Protein AF-A0A5C8AGB2-F1 (afdb_monomer)

Solvent-accessible surface area (backbone atoms only — not comparable to full-atom values): 10796 Å² total; per-residue (Å²): 131,88,74,61,62,69,60,56,48,50,50,52,67,43,44,54,54,49,45,32,44,74,74,66,65,43,51,65,66,56,48,50,48,52,51,50,52,47,49,49,39,52,53,55,50,50,55,52,50,39,52,51,26,35,65,74,68,70,50,72,88,53,67,62,54,58,55,47,48,50,53,42,53,52,50,50,50,51,44,53,52,49,50,54,54,31,49,42,60,64,38,72,86,67,55,67,69,60,52,55,52,40,51,46,61,36,66,55,99,86,40,46,44,32,74,54,49,52,58,48,42,53,49,52,42,48,49,48,47,41,59,70,33,58,73,65,52,37,53,83,73,58,51,59,65,60,55,43,53,58,47,44,50,50,52,51,53,50,39,51,53,52,53,50,52,37,60,42,32,77,78,56,74,76,62,61,66,59,56,53,51,48,52,43,51,52,54,47,51,50,59,67,72,59,127

Foldseek 3Di:
DPPPVLVVLLCVVLVVLVCCVPPVVHFLVLSVVLVLLLLVLVLVLLLVLQVLLCVVVVHPDDPLSVVLNVVLVVLSVVLVVLLVLLCCLLPVPDDVVVVVVCSQQVDDPNDRCNVVSNVVSNVSSVVCSCVVCVVVVVSHPDHSCNSSVLSVVVSVLSVVLSVVSSVVSVVDRDPSVVVSVVVSVSVSVCSVPRD

Nearest PDB structures (foldseek):
  1jad-assembly1_B  TM=1.633E-01  e=2.200E+00  Meleagris gallopavo

Radius of gyration: 17.85 Å; Cα contacts (8 Å, |Δi|>4): 146; chains: 1; bounding box: 44×41×49 Å

Structure (mmCIF, N/CA/C/O backbone):
data_AF-A0A5C8AGB2-F1
#
_entry.id   AF-A0A5C8AGB2-F1
#
loop_
_atom_site.group_PDB
_atom_site.id
_atom_site.type_symbol
_atom_site.label_atom_id
_atom_site.label_alt_id
_atom_site.label_comp_id
_atom_site.label_asym_id
_atom_site.label_entity_id
_atom_site.label_seq_id
_atom_site.pdbx_PDB_ins_code
_atom_site.Cartn_x
_atom_site.Cartn_y
_atom_site.Cartn_z
_atom_site.occupancy
_atom_site.B_iso_or_equiv
_atom_site.auth_seq_id
_atom_site.auth_comp_id
_atom_site.auth_asym_id
_atom_site.auth_atom_id
_atom_site.pdbx_PDB_model_num
ATOM 1 N N . MET A 1 1 ? -15.682 -28.503 1.490 1.00 41.72 1 MET A N 1
ATOM 2 C CA . MET A 1 1 ? -14.470 -27.984 2.166 1.00 41.72 1 MET A CA 1
ATOM 3 C C . MET A 1 1 ? -14.688 -26.513 2.489 1.00 41.72 1 MET A C 1
ATOM 5 O O . MET A 1 1 ? -15.033 -25.768 1.583 1.00 41.72 1 MET A O 1
ATOM 9 N N . ARG A 1 2 ? -14.558 -26.082 3.752 1.00 49.81 2 ARG A N 1
ATOM 10 C CA . ARG A 1 2 ? -14.584 -24.645 4.080 1.00 49.81 2 ARG A CA 1
ATOM 11 C C . ARG A 1 2 ? -13.233 -24.063 3.666 1.00 49.81 2 ARG A C 1
ATOM 13 O O . ARG A 1 2 ? -12.249 -24.273 4.366 1.00 49.81 2 ARG A O 1
ATOM 20 N N . VAL A 1 3 ? -13.174 -23.421 2.501 1.00 58.12 3 VAL A N 1
ATOM 21 C CA . VAL A 1 3 ? -11.973 -22.704 2.055 1.00 58.12 3 VAL A CA 1
ATOM 22 C C . VAL A 1 3 ? -11.634 -21.672 3.127 1.00 58.12 3 VAL A C 1
ATOM 24 O O . VAL A 1 3 ? -12.485 -20.873 3.518 1.00 58.12 3 VAL A O 1
ATOM 27 N N . ASN A 1 4 ? -10.415 -21.725 3.656 1.00 69.62 4 ASN A N 1
ATOM 28 C CA . ASN A 1 4 ? -9.971 -20.746 4.635 1.00 69.62 4 ASN A CA 1
ATOM 29 C C . ASN A 1 4 ? -9.767 -19.407 3.908 1.00 69.62 4 ASN A C 1
ATOM 31 O O . ASN A 1 4 ? -8.852 -19.262 3.095 1.00 69.62 4 ASN A O 1
ATOM 35 N N . LEU A 1 5 ? -10.662 -18.454 4.195 1.00 72.88 5 LEU A N 1
ATOM 36 C CA . LEU A 1 5 ? -10.772 -17.166 3.504 1.00 72.88 5 LEU A CA 1
ATOM 37 C C . LEU A 1 5 ? -9.449 -16.388 3.457 1.00 72.88 5 LEU A C 1
ATOM 39 O O . LEU A 1 5 ? -9.220 -15.669 2.490 1.00 72.88 5 LEU A O 1
ATOM 43 N N . LYS A 1 6 ? -8.564 -16.568 4.451 1.00 70.75 6 LYS A N 1
ATOM 44 C CA . LYS A 1 6 ? -7.257 -15.896 4.503 1.00 70.75 6 LYS A CA 1
ATOM 45 C C . LYS A 1 6 ? -6.361 -16.289 3.324 1.00 70.75 6 LYS A C 1
ATOM 47 O O . LYS A 1 6 ? -5.732 -15.428 2.723 1.00 70.75 6 LYS A O 1
ATOM 52 N N . TYR A 1 7 ? -6.316 -17.575 2.973 1.00 76.38 7 TYR A N 1
ATOM 53 C CA . TYR A 1 7 ? -5.502 -18.045 1.846 1.00 76.38 7 TYR A CA 1
ATOM 54 C C . TYR A 1 7 ? -6.094 -17.623 0.506 1.00 76.38 7 TYR A C 1
ATOM 56 O O . TYR A 1 7 ? -5.351 -17.282 -0.405 1.00 76.38 7 TYR A O 1
ATOM 64 N N . PHE A 1 8 ? -7.424 -17.608 0.398 1.00 76.69 8 PHE A N 1
ATOM 65 C CA . PHE A 1 8 ? -8.104 -17.140 -0.806 1.00 76.69 8 PHE A CA 1
ATOM 66 C C . PHE A 1 8 ? -7.834 -15.651 -1.069 1.00 76.69 8 PHE A C 1
ATOM 68 O O . PHE A 1 8 ? -7.529 -15.275 -2.197 1.00 76.69 8 PHE A O 1
ATOM 75 N N . GLN A 1 9 ? -7.878 -14.817 -0.025 1.00 73.06 9 GLN A N 1
ATOM 76 C CA . GLN A 1 9 ? -7.529 -13.397 -0.123 1.00 73.06 9 GLN A CA 1
ATOM 77 C C . GLN A 1 9 ? -6.068 -13.197 -0.532 1.00 73.06 9 GLN A C 1
ATOM 79 O O . GLN A 1 9 ? -5.810 -12.491 -1.496 1.00 73.06 9 GLN A O 1
ATOM 84 N N . LEU A 1 10 ? -5.129 -13.887 0.121 1.00 77.12 10 LEU A N 1
ATOM 85 C CA . LEU A 1 10 ? -3.698 -13.770 -0.181 1.00 77.12 10 LEU A CA 1
ATOM 86 C C . LEU A 1 10 ? -3.372 -14.180 -1.625 1.00 77.12 10 LEU A C 1
ATOM 88 O O . LEU A 1 10 ? -2.567 -13.544 -2.299 1.00 77.12 10 LEU A O 1
ATOM 92 N N . LEU A 1 11 ? -4.032 -15.230 -2.114 1.00 79.12 11 LEU A N 1
ATOM 93 C CA . LEU A 1 11 ? -3.879 -15.707 -3.484 1.00 79.12 11 LEU A CA 1
ATOM 94 C C . LEU A 1 11 ? -4.472 -14.705 -4.488 1.00 79.12 11 LEU A C 1
ATOM 96 O O . LEU A 1 11 ? -3.857 -14.440 -5.516 1.00 79.12 11 LEU A O 1
ATOM 100 N N . THR A 1 12 ? -5.615 -14.094 -4.169 1.00 76.69 12 THR A N 1
ATOM 101 C CA . THR A 1 12 ? -6.249 -13.073 -5.020 1.00 76.69 12 THR A CA 1
ATOM 102 C C . THR A 1 12 ? -5.412 -11.790 -5.087 1.00 76.69 12 THR A C 1
ATOM 104 O O . THR A 1 12 ? -5.182 -11.275 -6.180 1.00 76.69 12 THR A O 1
ATOM 107 N N . ASP A 1 13 ? -4.893 -11.324 -3.946 1.00 77.62 13 ASP A N 1
ATOM 108 C CA . ASP A 1 13 ? -4.048 -10.125 -3.844 1.00 77.62 13 ASP A CA 1
ATOM 109 C C . ASP A 1 13 ? -2.723 -10.294 -4.620 1.00 77.62 13 ASP A C 1
ATOM 111 O O . ASP A 1 13 ? -2.221 -9.338 -5.208 1.00 77.62 13 ASP A O 1
ATOM 115 N N . ALA A 1 14 ? -2.170 -11.512 -4.664 1.00 84.88 14 ALA A N 1
ATOM 116 C CA . ALA A 1 14 ? -0.951 -11.831 -5.410 1.00 84.88 14 ALA A CA 1
ATOM 117 C C . ALA A 1 14 ? -1.188 -12.047 -6.915 1.00 84.88 14 ALA A C 1
ATOM 119 O O . ALA A 1 14 ? -0.323 -11.728 -7.731 1.00 84.88 14 ALA A O 1
ATOM 120 N N . ILE A 1 15 ? -2.343 -12.600 -7.299 1.00 88.44 15 ILE A N 1
ATOM 121 C CA . ILE A 1 15 ? -2.641 -12.930 -8.697 1.00 88.44 15 ILE A CA 1
ATOM 122 C C . ILE A 1 15 ? -2.816 -11.677 -9.551 1.00 88.44 15 ILE A C 1
ATOM 124 O O . ILE A 1 15 ? -2.326 -11.664 -10.676 1.00 88.44 15 ILE A O 1
ATOM 128 N N . ILE A 1 16 ? -3.483 -10.631 -9.053 1.00 87.62 16 ILE A N 1
ATOM 129 C CA . ILE A 1 16 ? -3.808 -9.455 -9.880 1.00 87.62 16 ILE A CA 1
ATOM 130 C C . ILE A 1 16 ? -2.543 -8.797 -10.471 1.00 87.62 16 ILE A C 1
ATOM 132 O O . ILE A 1 16 ? -2.494 -8.643 -11.690 1.00 87.62 16 ILE A O 1
ATOM 136 N N . PRO A 1 17 ? -1.492 -8.482 -9.690 1.00 88.69 17 PRO A N 1
ATOM 137 C CA . PRO A 1 17 ? -0.244 -7.932 -10.229 1.00 88.69 17 PRO A CA 1
ATOM 138 C C . PRO A 1 17 ? 0.474 -8.862 -11.212 1.00 88.69 17 PRO A C 1
ATOM 140 O O . PRO A 1 17 ? 1.057 -8.395 -12.188 1.00 88.69 17 PRO A O 1
ATOM 143 N N . LEU A 1 18 ? 0.426 -10.177 -10.973 1.00 91.25 18 LEU A N 1
ATOM 144 C CA . LEU A 1 18 ? 1.044 -11.164 -11.860 1.00 91.25 18 LEU A CA 1
ATOM 145 C C . LEU A 1 18 ? 0.303 -11.258 -13.198 1.00 91.25 18 LEU A C 1
ATOM 147 O O . LEU A 1 18 ? 0.945 -11.273 -14.245 1.00 91.25 18 LEU A O 1
ATOM 151 N N . LEU A 1 19 ? -1.033 -11.277 -13.181 1.00 90.19 19 LEU A N 1
ATOM 152 C CA . LEU A 1 19 ? -1.837 -11.209 -14.405 1.00 90.19 19 LEU A CA 1
ATOM 153 C C . LEU A 1 19 ? -1.630 -9.876 -15.122 1.00 90.19 19 LEU A C 1
ATOM 155 O O . LEU A 1 19 ? -1.494 -9.866 -16.341 1.00 90.19 19 LEU A O 1
ATOM 159 N N . GLY A 1 20 ? -1.515 -8.785 -14.362 1.00 88.19 20 GLY A N 1
ATOM 160 C CA . GLY A 1 20 ? -1.098 -7.482 -14.864 1.00 88.19 20 GLY A CA 1
ATOM 161 C C . GLY A 1 20 ? 0.161 -7.572 -15.705 1.00 88.19 20 GLY A C 1
ATOM 162 O O . GLY A 1 20 ? 0.148 -7.190 -16.869 1.00 88.19 20 GLY A O 1
ATOM 163 N N . TYR A 1 21 ? 1.225 -8.145 -15.151 1.00 91.50 21 TYR A N 1
ATOM 164 C CA . TYR A 1 21 ? 2.496 -8.269 -15.856 1.00 91.50 21 TYR A CA 1
ATOM 165 C C . TYR A 1 21 ? 2.434 -9.217 -17.069 1.00 91.50 21 TYR A C 1
ATOM 167 O O . TYR A 1 21 ? 2.890 -8.864 -18.155 1.00 91.50 21 TYR A O 1
ATOM 175 N N . PHE A 1 22 ? 1.884 -10.426 -16.901 1.00 91.25 22 PHE A N 1
ATOM 176 C CA . PHE A 1 22 ? 1.971 -11.482 -17.919 1.00 91.25 22 PHE A CA 1
ATOM 177 C C . PHE A 1 22 ? 0.885 -11.429 -18.999 1.00 91.25 22 PHE A C 1
ATOM 179 O O . PHE A 1 22 ? 1.168 -11.796 -20.136 1.00 91.25 22 PHE A O 1
ATOM 186 N N . LEU A 1 23 ? -0.344 -11.031 -18.656 1.00 88.00 23 LEU A N 1
ATOM 187 C CA . LEU A 1 23 ? -1.480 -11.023 -19.587 1.00 88.00 23 LEU A CA 1
ATOM 188 C C . LEU A 1 23 ? -1.805 -9.623 -20.100 1.00 88.00 23 LEU A C 1
ATOM 190 O O . LEU A 1 23 ? -2.090 -9.469 -21.281 1.00 88.00 23 LEU A O 1
ATOM 194 N N . TRP A 1 24 ? -1.762 -8.622 -19.219 1.00 86.62 24 TRP A N 1
ATOM 195 C CA . TRP A 1 24 ? -2.145 -7.240 -19.541 1.00 86.62 24 TRP A CA 1
ATOM 196 C C . TRP A 1 24 ? -0.941 -6.335 -19.818 1.00 86.62 24 TRP A C 1
ATOM 198 O O . TRP A 1 24 ? -1.092 -5.126 -19.948 1.00 86.62 24 TRP A O 1
ATOM 208 N N . HIS A 1 25 ? 0.266 -6.910 -19.887 1.00 87.38 25 HIS A N 1
ATOM 209 C CA . HIS A 1 25 ? 1.518 -6.213 -20.198 1.00 87.38 25 HIS A CA 1
ATOM 210 C C . HIS A 1 25 ? 1.738 -4.925 -19.390 1.00 87.38 25 HIS A C 1
ATOM 212 O O . HIS A 1 25 ? 2.267 -3.931 -19.894 1.00 87.38 25 HIS A O 1
ATOM 218 N N . TRP A 1 26 ? 1.333 -4.940 -18.120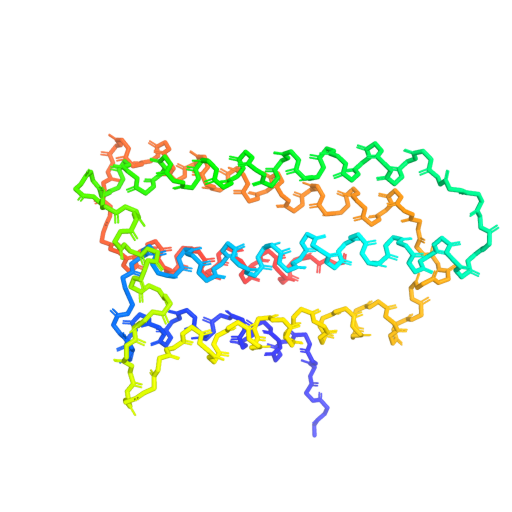 1.00 89.81 26 TRP A N 1
ATOM 219 C CA . TRP A 1 26 ? 1.589 -3.846 -17.199 1.00 89.81 26 TRP A CA 1
ATOM 220 C C . TRP A 1 26 ? 3.090 -3.672 -17.015 1.00 89.81 26 TRP A C 1
ATOM 222 O O . TRP A 1 26 ? 3.802 -4.618 -16.671 1.00 89.81 26 TRP A O 1
ATOM 232 N N . ASN A 1 27 ? 3.555 -2.438 -17.181 1.00 90.31 27 ASN A N 1
ATOM 233 C CA . ASN A 1 27 ? 4.906 -2.080 -16.786 1.00 90.31 27 ASN A CA 1
ATOM 234 C C . ASN A 1 27 ? 5.036 -2.071 -15.252 1.00 90.31 27 ASN A C 1
ATOM 236 O O . ASN A 1 27 ? 4.046 -2.031 -14.507 1.00 90.31 27 ASN A O 1
ATOM 240 N N . LEU A 1 28 ? 6.277 -2.075 -14.768 1.00 92.25 28 LEU A N 1
ATOM 241 C CA . LEU A 1 28 ? 6.564 -2.048 -13.334 1.00 92.25 28 LEU A CA 1
ATOM 242 C C . LEU A 1 28 ? 5.869 -0.889 -12.593 1.00 92.25 28 LEU A C 1
ATOM 244 O O . LEU A 1 28 ? 5.356 -1.085 -11.490 1.00 92.25 28 LEU A O 1
ATOM 248 N N . TYR A 1 29 ? 5.827 0.311 -13.179 1.00 93.06 29 TYR A N 1
ATOM 249 C CA . TYR A 1 29 ? 5.225 1.472 -12.522 1.00 93.06 29 TYR A CA 1
ATOM 250 C C . TYR A 1 29 ? 3.714 1.315 -12.334 1.00 93.06 29 TYR A C 1
ATOM 252 O O . TYR A 1 29 ? 3.188 1.663 -11.282 1.00 93.06 29 TYR A O 1
ATOM 260 N N . PHE A 1 30 ? 3.023 0.728 -13.308 1.00 91.31 30 PHE A N 1
ATOM 261 C CA . PHE A 1 30 ? 1.594 0.440 -13.257 1.00 91.31 30 PHE A CA 1
ATOM 262 C C . PHE A 1 30 ? 1.248 -0.509 -12.103 1.00 91.31 30 PHE A C 1
ATOM 264 O O . PHE A 1 30 ? 0.306 -0.272 -11.345 1.00 91.31 30 PHE A O 1
ATOM 271 N N . ILE A 1 31 ? 2.062 -1.553 -11.914 1.00 91.94 31 ILE A N 1
ATOM 272 C CA . ILE A 1 31 ? 1.938 -2.491 -10.789 1.00 91.94 31 ILE A CA 1
ATOM 273 C C . ILE A 1 31 ? 2.171 -1.769 -9.459 1.00 91.94 31 ILE A C 1
ATOM 275 O O . ILE A 1 31 ? 1.423 -1.952 -8.499 1.00 91.94 31 ILE A O 1
ATOM 279 N N . VAL A 1 32 ? 3.192 -0.917 -9.399 1.00 93.69 32 VAL A N 1
ATOM 280 C CA . VAL A 1 32 ? 3.490 -0.114 -8.211 1.00 93.69 32 VAL A CA 1
ATOM 281 C C . VAL A 1 32 ? 2.349 0.860 -7.893 1.00 93.69 32 VAL A C 1
ATOM 283 O O . VAL A 1 32 ? 1.976 0.987 -6.728 1.00 93.69 32 VAL A O 1
ATOM 286 N N . LEU A 1 33 ? 1.738 1.495 -8.898 1.00 92.44 33 LEU A N 1
ATOM 287 C CA . LEU A 1 33 ? 0.551 2.339 -8.730 1.00 92.44 33 LEU A CA 1
ATOM 288 C C . LEU A 1 33 ? -0.636 1.548 -8.177 1.00 92.44 33 LEU A C 1
ATOM 290 O O . LEU A 1 33 ? -1.289 2.015 -7.245 1.00 92.44 33 LEU A O 1
ATOM 294 N N . PHE A 1 34 ? -0.886 0.341 -8.691 1.00 92.00 34 PHE A N 1
ATOM 295 C CA . PHE A 1 34 ? -1.916 -0.546 -8.150 1.00 92.00 34 PHE A CA 1
ATOM 296 C C . PHE A 1 34 ? -1.697 -0.811 -6.651 1.00 92.00 34 PHE A C 1
ATOM 298 O O . PHE A 1 34 ? -2.614 -0.628 -5.849 1.00 92.00 34 PHE A O 1
ATOM 305 N N . TYR A 1 35 ? -0.468 -1.148 -6.246 1.00 92.00 35 TYR A N 1
ATOM 306 C CA . TYR A 1 35 ? -0.132 -1.340 -4.833 1.00 92.00 35 TYR A CA 1
ATOM 307 C C . TYR A 1 35 ? -0.223 -0.051 -4.004 1.00 92.00 35 TYR A C 1
ATOM 309 O O . TYR A 1 35 ? -0.629 -0.109 -2.845 1.00 92.00 35 TYR A O 1
ATOM 317 N N . LEU A 1 36 ? 0.115 1.114 -4.567 1.00 93.44 36 LEU A N 1
ATOM 318 C CA . LEU A 1 36 ? -0.057 2.404 -3.890 1.00 93.44 36 LEU A CA 1
ATOM 319 C C . LEU A 1 36 ? -1.535 2.726 -3.644 1.00 93.44 36 LEU A C 1
ATOM 321 O O . LEU A 1 36 ? -1.875 3.228 -2.574 1.00 93.44 36 LEU A O 1
ATOM 325 N N . LEU A 1 37 ? -2.417 2.412 -4.594 1.00 92.75 37 LEU A N 1
ATOM 326 C CA . LEU A 1 37 ? -3.862 2.568 -4.428 1.00 92.75 37 LEU A CA 1
ATOM 327 C C . LEU A 1 37 ? -4.422 1.581 -3.397 1.00 92.75 37 LEU A C 1
ATOM 329 O O . LEU A 1 37 ? -5.249 1.970 -2.572 1.00 92.75 37 LEU A O 1
ATOM 333 N N . ASP A 1 38 ? -3.943 0.334 -3.386 1.00 90.94 38 ASP A N 1
ATOM 334 C CA . ASP A 1 38 ? -4.318 -0.636 -2.350 1.00 90.94 38 ASP A CA 1
ATOM 335 C C . ASP A 1 38 ? -3.854 -0.186 -0.956 1.00 90.94 38 ASP A C 1
ATOM 337 O O . ASP A 1 38 ? -4.598 -0.255 0.027 1.00 90.94 38 ASP A O 1
ATOM 341 N N . TYR A 1 39 ? -2.647 0.373 -0.875 1.00 92.31 39 TYR A N 1
ATOM 342 C CA . TYR A 1 39 ? -2.107 0.959 0.345 1.00 92.31 39 TYR A CA 1
ATOM 343 C C . TYR A 1 39 ? -2.912 2.195 0.787 1.00 92.31 39 TYR A C 1
ATOM 345 O O . TYR A 1 39 ? -3.244 2.320 1.967 1.00 92.31 39 TYR A O 1
ATOM 353 N N . LEU A 1 40 ? -3.324 3.063 -0.141 1.00 94.69 40 LEU A N 1
ATOM 354 C CA . LEU A 1 40 ? -4.218 4.184 0.157 1.00 94.69 40 LEU A CA 1
ATOM 355 C C . LEU A 1 40 ? -5.563 3.696 0.707 1.00 94.69 40 LEU A C 1
ATOM 357 O O . LEU A 1 40 ? -6.055 4.231 1.700 1.00 94.69 40 LEU A O 1
ATOM 361 N N . ALA A 1 41 ? -6.150 2.658 0.106 1.00 93.00 41 ALA A N 1
ATOM 362 C CA . ALA A 1 41 ? -7.373 2.059 0.626 1.00 93.00 41 ALA A CA 1
ATOM 363 C C . ALA A 1 41 ? -7.154 1.554 2.060 1.00 93.00 41 ALA A C 1
ATOM 365 O O . ALA A 1 41 ? -7.968 1.822 2.945 1.00 93.00 41 ALA A O 1
ATOM 366 N N . TYR A 1 42 ? -6.031 0.884 2.321 1.00 90.75 42 TYR A N 1
ATOM 367 C CA . TYR A 1 42 ? -5.679 0.405 3.653 1.00 90.75 42 TYR A CA 1
ATOM 368 C C . TYR A 1 42 ? -5.505 1.549 4.677 1.00 90.75 42 TYR A C 1
ATOM 370 O O . TYR A 1 42 ? -5.999 1.432 5.801 1.00 90.75 42 TYR A O 1
ATOM 378 N N . GLU A 1 43 ? -4.904 2.680 4.290 1.00 94.25 43 GLU A N 1
ATOM 379 C CA . GLU A 1 43 ? -4.846 3.912 5.098 1.00 94.25 43 GLU A CA 1
ATOM 380 C C . GLU A 1 43 ? -6.256 4.421 5.432 1.00 94.25 43 GLU A C 1
ATOM 382 O O . GLU A 1 43 ? -6.611 4.563 6.605 1.00 94.25 43 GLU A O 1
ATOM 387 N N . VAL A 1 44 ? -7.101 4.625 4.417 1.00 94.81 44 VAL A N 1
ATOM 388 C CA . VAL A 1 44 ? -8.477 5.121 4.586 1.00 94.81 44 VAL A CA 1
ATOM 389 C C . VAL A 1 44 ? -9.284 4.203 5.507 1.00 94.81 44 VAL A C 1
ATOM 391 O O . VAL A 1 44 ? -9.939 4.668 6.446 1.00 94.81 44 VAL A O 1
ATOM 394 N N . PHE A 1 45 ? -9.210 2.886 5.303 1.00 93.75 45 PHE A N 1
ATOM 395 C CA . PHE A 1 45 ? -9.934 1.931 6.137 1.00 93.75 45 PHE A CA 1
ATOM 396 C C . PHE A 1 45 ? -9.417 1.883 7.579 1.00 93.75 45 PHE A C 1
ATOM 398 O O . PHE A 1 45 ? -10.214 1.605 8.476 1.00 93.75 45 PHE A O 1
ATOM 405 N N . SER A 1 46 ? -8.149 2.201 7.852 1.00 91.31 46 SER A N 1
ATOM 406 C CA . SER A 1 46 ? -7.642 2.351 9.225 1.00 91.31 46 SER A CA 1
ATOM 407 C C . SER A 1 46 ? -8.303 3.527 9.956 1.00 91.31 46 SER A C 1
ATOM 409 O O . SER A 1 46 ? -8.725 3.372 11.109 1.00 91.31 46 SER A O 1
ATOM 411 N N . HIS A 1 47 ? -8.522 4.656 9.273 1.00 93.00 47 HIS A N 1
ATOM 412 C CA . HIS A 1 47 ? -9.287 5.786 9.821 1.00 93.00 47 HIS A CA 1
ATOM 413 C C . HIS A 1 47 ? -10.762 5.435 10.039 1.00 93.00 47 HIS A C 1
ATOM 415 O O . HIS A 1 47 ? -11.317 5.728 11.101 1.00 93.00 47 HIS A O 1
ATOM 421 N N . ILE A 1 48 ? -11.385 4.722 9.092 1.00 92.69 48 ILE A N 1
ATOM 422 C CA . ILE A 1 48 ? -12.772 4.241 9.227 1.00 92.69 48 ILE A CA 1
ATOM 423 C C . ILE A 1 48 ? -12.908 3.270 10.414 1.00 92.69 48 ILE A C 1
ATOM 425 O O . ILE A 1 48 ? -13.852 3.390 11.201 1.00 92.69 48 ILE A O 1
ATOM 429 N N . LYS A 1 49 ? -11.967 2.327 10.586 1.00 91.19 49 LYS A N 1
ATOM 430 C CA . LYS A 1 49 ? -11.925 1.399 11.734 1.00 91.19 49 LYS A CA 1
ATOM 431 C C . LYS A 1 49 ? -11.883 2.173 13.047 1.00 91.19 49 LYS A C 1
ATOM 433 O O . LYS A 1 49 ? -12.704 1.915 13.927 1.00 91.19 49 LYS A O 1
ATOM 438 N N . ALA A 1 50 ? -10.979 3.143 13.165 1.00 90.06 50 ALA A N 1
ATOM 439 C CA . ALA A 1 50 ? -10.833 3.934 14.380 1.00 90.06 50 ALA A CA 1
ATOM 440 C C . ALA A 1 50 ? -12.094 4.753 14.708 1.00 90.06 50 ALA A C 1
ATOM 442 O O . ALA A 1 50 ? -12.558 4.714 15.850 1.00 90.06 50 ALA A O 1
ATOM 443 N N . ASN A 1 51 ? -12.708 5.399 13.710 1.00 89.50 51 ASN A N 1
ATOM 444 C CA . ASN A 1 51 ? -13.969 6.122 13.894 1.00 89.50 51 ASN A CA 1
ATOM 445 C C . ASN A 1 51 ? -15.106 5.181 14.345 1.00 89.50 51 ASN A C 1
ATOM 447 O O . ASN A 1 51 ? -15.891 5.497 15.244 1.00 89.50 51 ASN A O 1
ATOM 451 N N . LYS A 1 52 ? -15.173 3.965 13.783 1.00 90.06 52 LYS A N 1
ATOM 452 C CA . LYS A 1 52 ? -16.179 2.969 14.177 1.00 90.06 52 LYS A CA 1
ATOM 453 C C . LYS A 1 52 ? -15.997 2.480 15.619 1.00 90.06 52 LYS A C 1
ATOM 455 O O . LYS A 1 52 ? -16.992 2.336 16.328 1.00 90.06 52 LYS A O 1
ATOM 460 N N . VAL A 1 53 ? -14.759 2.253 16.070 1.00 88.50 53 VAL A N 1
ATOM 461 C CA . VAL A 1 53 ? -14.470 1.923 17.482 1.00 88.50 53 VAL A CA 1
ATOM 462 C C . VAL A 1 53 ? -14.934 3.054 18.396 1.00 88.50 53 VAL A C 1
ATOM 464 O O . VAL A 1 53 ? -15.623 2.811 19.386 1.00 88.50 53 VAL A O 1
ATOM 467 N N . GLN A 1 54 ? -14.593 4.296 18.054 1.00 86.00 54 GLN A N 1
ATOM 468 C CA . GLN A 1 54 ? -14.888 5.449 18.897 1.00 86.00 54 GLN A CA 1
ATOM 469 C C . GLN A 1 54 ? -16.398 5.683 19.062 1.00 86.00 54 GLN A C 1
ATOM 471 O O . GLN A 1 54 ? -16.883 5.829 20.184 1.00 86.00 54 GLN A O 1
ATOM 476 N N . THR A 1 55 ? -17.140 5.647 17.952 1.00 85.25 55 THR A N 1
ATOM 477 C CA . THR A 1 55 ? -18.605 5.802 17.941 1.00 85.25 55 THR A CA 1
ATOM 478 C C . THR A 1 55 ? -19.316 4.674 18.688 1.00 85.25 55 THR A C 1
ATOM 480 O O . THR A 1 55 ? -20.263 4.930 19.427 1.00 85.25 55 THR A O 1
ATOM 483 N N . THR A 1 56 ? -18.841 3.431 18.558 1.00 85.12 56 THR A N 1
ATOM 484 C CA . THR A 1 56 ? -19.457 2.267 19.221 1.00 85.12 56 THR A CA 1
ATOM 485 C C . THR A 1 56 ? -19.213 2.267 20.731 1.00 85.12 56 THR A C 1
ATOM 487 O O . THR A 1 56 ? -20.111 1.929 21.497 1.00 85.12 56 THR A O 1
ATOM 490 N N . LEU A 1 57 ? -18.022 2.674 21.177 1.00 81.06 57 LEU A N 1
ATOM 491 C CA . LEU A 1 57 ? -17.665 2.710 22.599 1.00 81.06 57 LEU A CA 1
ATOM 492 C C . LEU A 1 57 ? -18.084 4.011 23.306 1.00 81.06 57 LEU A C 1
ATOM 494 O O . LEU A 1 57 ? -17.784 4.159 24.489 1.00 81.06 57 LEU A O 1
ATOM 498 N N . LYS A 1 58 ? -18.736 4.954 22.599 1.00 74.56 58 LYS A N 1
ATOM 499 C CA . LYS A 1 58 ? -19.110 6.298 23.090 1.00 74.56 58 LYS A CA 1
ATOM 500 C C . LYS A 1 58 ? -17.973 7.015 23.836 1.00 74.56 58 LYS A C 1
ATOM 502 O O . LYS A 1 58 ? -18.211 7.755 24.786 1.00 74.56 58 LYS A O 1
ATOM 507 N N . ARG A 1 59 ? -16.724 6.771 23.432 1.00 67.00 59 ARG A N 1
ATOM 508 C CA . ARG A 1 59 ? -15.565 7.450 24.019 1.00 67.00 59 ARG A CA 1
ATOM 509 C C . ARG A 1 59 ? -15.449 8.840 23.401 1.00 67.00 59 ARG A C 1
ATOM 511 O O . ARG A 1 59 ? -15.663 8.991 22.196 1.00 67.00 59 ARG A O 1
ATOM 518 N N . GLU A 1 60 ? -15.089 9.831 24.215 1.00 60.38 60 GLU A N 1
ATOM 519 C CA . GLU A 1 60 ? -14.699 11.153 23.718 1.00 60.38 60 GLU A CA 1
ATOM 520 C C . GLU A 1 60 ? -13.648 11.027 22.611 1.00 60.38 60 GLU A C 1
ATOM 522 O O . GLU A 1 60 ? -12.883 10.054 22.557 1.00 60.38 60 GLU A O 1
ATOM 527 N N . GLN A 1 61 ? -13.644 12.006 21.704 1.00 64.56 61 GLN A N 1
ATOM 528 C CA . GLN A 1 61 ? -12.750 12.040 20.554 1.00 64.56 61 GLN A CA 1
ATOM 529 C C . GLN A 1 61 ? -11.306 11.928 21.006 1.00 64.56 61 GLN A C 1
ATOM 531 O O . GLN A 1 61 ? -10.725 12.833 21.598 1.00 64.56 61 GLN A O 1
ATOM 536 N N . SER A 1 62 ? -10.748 10.737 20.785 1.00 69.81 62 SER A N 1
ATOM 537 C CA . SER A 1 62 ? -9.457 10.402 21.345 1.00 69.81 62 SER A CA 1
ATOM 538 C C . SER A 1 62 ? -8.401 11.200 20.602 1.00 69.81 62 SER A C 1
ATOM 540 O O . SER A 1 62 ? -8.181 10.988 19.410 1.00 69.81 62 SER A O 1
ATOM 542 N N . ILE A 1 63 ? -7.679 12.051 21.329 1.00 81.31 63 ILE A N 1
ATOM 543 C CA . ILE A 1 63 ? -6.464 12.724 20.846 1.00 81.31 63 ILE A CA 1
ATOM 544 C C . ILE A 1 63 ? -5.489 11.709 20.210 1.00 81.31 63 ILE A C 1
ATOM 546 O O . ILE A 1 63 ? -4.726 12.057 19.309 1.00 81.31 63 ILE A O 1
ATOM 550 N N . ALA A 1 64 ? -5.535 10.436 20.626 1.00 83.06 64 ALA A N 1
ATOM 551 C CA . ALA A 1 64 ? -4.733 9.367 20.041 1.00 83.06 64 ALA A CA 1
ATOM 552 C C . ALA A 1 64 ? -5.074 9.074 18.569 1.00 83.06 64 ALA A C 1
ATOM 554 O O . ALA A 1 64 ? -4.151 8.788 17.812 1.00 83.06 64 ALA A O 1
ATOM 555 N N . TRP A 1 65 ? -6.345 9.165 18.148 1.00 87.06 65 TRP A N 1
ATOM 556 C CA . TRP A 1 65 ? -6.721 9.003 16.735 1.00 87.06 65 TRP A CA 1
ATOM 557 C C . TRP A 1 65 ? -6.062 10.081 15.880 1.00 87.06 65 TRP A C 1
ATOM 559 O O . TRP A 1 65 ? -5.422 9.757 14.887 1.00 87.06 65 TRP A O 1
ATOM 569 N N . LEU A 1 66 ? -6.148 11.342 16.310 1.00 87.81 66 LEU A N 1
ATOM 570 C CA . LEU A 1 66 ? -5.567 12.460 15.573 1.00 87.81 66 LEU A CA 1
ATOM 571 C C . LEU A 1 66 ? -4.039 12.338 15.501 1.00 87.81 66 LEU A C 1
ATOM 573 O O . LEU A 1 66 ? -3.467 12.395 14.418 1.00 87.81 66 LEU A O 1
ATOM 577 N N . LYS A 1 67 ? -3.370 12.112 16.640 1.00 91.12 67 LYS A N 1
ATOM 578 C CA . LYS A 1 67 ? -1.902 12.012 16.691 1.00 91.12 67 LYS A CA 1
ATOM 579 C C . LYS A 1 67 ? -1.373 10.845 15.858 1.00 91.12 67 LYS A C 1
ATOM 581 O O . LYS A 1 67 ? -0.507 11.044 15.013 1.00 91.12 67 LYS A O 1
ATOM 586 N N . LEU A 1 68 ? -1.885 9.634 16.086 1.00 93.00 68 LEU A N 1
ATOM 587 C CA . LEU A 1 68 ? -1.403 8.442 15.382 1.00 93.00 68 LEU A CA 1
ATOM 588 C C . LEU A 1 68 ? -1.858 8.418 13.922 1.00 93.00 68 LEU A C 1
ATOM 590 O O . LEU A 1 68 ? -1.110 7.963 13.064 1.00 93.00 68 LEU A O 1
ATOM 594 N N . GLY A 1 69 ? -3.045 8.950 13.635 1.00 92.50 69 GLY A N 1
ATOM 595 C CA . GLY A 1 69 ? -3.557 9.107 12.282 1.00 92.50 69 GLY A CA 1
ATOM 596 C C . GLY A 1 69 ? -2.725 10.073 11.444 1.00 92.50 69 GLY A C 1
ATOM 597 O O . GLY A 1 69 ? -2.416 9.757 10.301 1.00 92.50 69 GLY A O 1
ATOM 598 N N . ILE A 1 70 ? -2.293 11.204 12.011 1.00 94.31 70 ILE A N 1
ATOM 599 C CA . ILE A 1 70 ? -1.378 12.132 11.328 1.00 94.31 70 ILE A CA 1
ATOM 600 C C . ILE A 1 70 ? -0.023 11.466 11.079 1.00 94.31 70 ILE A C 1
ATOM 602 O O . ILE A 1 70 ? 0.494 11.551 9.970 1.00 94.31 70 ILE A O 1
ATOM 606 N N . VAL A 1 71 ? 0.540 10.770 12.074 1.00 95.56 71 VAL A N 1
ATOM 607 C CA . VAL A 1 71 ? 1.809 10.036 11.903 1.00 95.56 71 VAL A CA 1
ATOM 608 C C . VAL A 1 71 ? 1.694 8.999 10.782 1.00 95.56 71 VAL A C 1
ATOM 610 O O . VAL A 1 71 ? 2.567 8.931 9.922 1.00 95.56 71 VAL A O 1
ATOM 613 N N . SER A 1 72 ? 0.598 8.241 10.762 1.00 95.31 72 SER A N 1
ATOM 614 C CA . SER A 1 72 ? 0.279 7.256 9.726 1.00 95.31 72 SER A CA 1
ATOM 615 C C . SER A 1 72 ? 0.182 7.880 8.330 1.00 95.31 72 SER A C 1
ATOM 617 O O . SER A 1 72 ? 0.821 7.417 7.384 1.00 95.31 72 SER A O 1
ATOM 619 N N . ALA A 1 73 ? -0.553 8.987 8.205 1.00 95.62 73 ALA A N 1
ATOM 620 C CA . ALA A 1 73 ? -0.716 9.696 6.942 1.00 95.62 73 ALA A CA 1
ATOM 621 C C . ALA A 1 73 ? 0.609 10.294 6.438 1.00 95.62 73 ALA A C 1
ATOM 623 O O . ALA A 1 73 ? 0.929 10.185 5.255 1.00 95.62 73 ALA A O 1
ATOM 624 N N . LEU A 1 74 ? 1.416 10.879 7.329 1.00 97.00 74 LEU A N 1
ATOM 625 C CA . LEU A 1 74 ? 2.747 11.382 6.982 1.00 97.00 74 LEU A CA 1
ATOM 626 C C . LEU A 1 74 ? 3.660 10.252 6.509 1.00 97.00 74 LEU A C 1
ATOM 628 O O . LEU A 1 74 ? 4.347 10.399 5.501 1.00 97.00 74 LEU A O 1
ATOM 632 N N . LEU A 1 75 ? 3.641 9.107 7.193 1.00 96.44 75 LEU A N 1
ATOM 633 C CA . LEU A 1 75 ? 4.444 7.955 6.806 1.00 96.44 75 LEU A CA 1
ATOM 634 C C . LEU A 1 75 ? 3.986 7.368 5.462 1.00 96.44 75 LEU A C 1
ATOM 636 O O . LEU A 1 75 ? 4.828 6.970 4.656 1.00 96.44 75 LEU A O 1
ATOM 640 N N . PHE A 1 76 ? 2.683 7.365 5.174 1.00 96.81 76 PHE A N 1
ATOM 641 C CA . PHE A 1 76 ? 2.154 7.021 3.852 1.00 96.81 76 PHE A CA 1
ATOM 642 C C . PHE A 1 76 ? 2.687 7.965 2.763 1.00 96.81 76 PHE A C 1
ATOM 644 O O . PHE A 1 76 ? 3.180 7.494 1.738 1.00 96.81 76 PHE A O 1
ATOM 651 N N . ILE A 1 77 ? 2.661 9.282 2.996 1.00 97.50 77 ILE A N 1
ATOM 652 C CA . ILE A 1 77 ? 3.192 10.280 2.051 1.00 97.50 77 ILE A CA 1
ATOM 653 C C . ILE A 1 77 ? 4.691 10.062 1.820 1.00 97.50 77 ILE A C 1
ATOM 655 O O . ILE A 1 77 ? 5.136 10.042 0.674 1.00 97.50 77 ILE A O 1
ATOM 659 N N . VAL A 1 78 ? 5.466 9.836 2.884 1.00 97.62 78 VAL A N 1
ATOM 660 C CA . VAL A 1 78 ? 6.904 9.535 2.786 1.00 97.62 78 VAL A CA 1
ATOM 661 C C . VAL A 1 78 ? 7.146 8.278 1.950 1.00 97.62 78 VAL A C 1
ATOM 663 O O . VAL A 1 78 ? 8.008 8.290 1.075 1.00 97.62 78 VAL A O 1
ATOM 666 N N . ASN A 1 79 ? 6.364 7.216 2.163 1.00 96.88 79 ASN A N 1
ATOM 667 C CA . ASN A 1 79 ? 6.435 6.011 1.336 1.00 96.88 79 ASN A CA 1
ATOM 668 C C . ASN A 1 79 ? 6.106 6.309 -0.133 1.00 96.88 79 ASN A C 1
ATOM 670 O O . ASN A 1 79 ? 6.835 5.859 -1.011 1.00 96.88 79 ASN A O 1
ATOM 674 N N . CYS A 1 80 ? 5.063 7.097 -0.413 1.00 96.62 80 CYS A N 1
ATOM 675 C CA . CYS A 1 80 ? 4.714 7.489 -1.781 1.00 96.62 80 CYS A CA 1
ATOM 676 C C . CYS A 1 80 ? 5.868 8.229 -2.461 1.00 96.62 80 CYS A C 1
ATOM 678 O O . CYS A 1 80 ? 6.252 7.871 -3.570 1.00 96.62 80 CYS A O 1
ATOM 680 N N . VAL A 1 81 ? 6.457 9.221 -1.787 1.00 97.12 81 VAL A N 1
ATOM 681 C CA . VAL A 1 81 ? 7.611 9.970 -2.305 1.00 97.12 81 VAL A CA 1
ATOM 682 C C . VAL A 1 81 ? 8.790 9.035 -2.559 1.00 97.12 81 VAL A C 1
ATOM 684 O O . VAL A 1 81 ? 9.382 9.074 -3.635 1.00 97.12 81 VAL A O 1
ATOM 687 N N . LEU A 1 82 ? 9.106 8.156 -1.608 1.00 97.38 82 LEU A N 1
ATOM 688 C CA . LEU A 1 82 ? 10.214 7.217 -1.743 1.00 97.38 82 LEU A CA 1
ATOM 689 C C . LEU A 1 82 ? 10.003 6.240 -2.906 1.00 97.38 82 LEU A C 1
ATOM 691 O O . LEU A 1 82 ? 10.953 5.936 -3.624 1.00 97.38 82 LEU A O 1
ATOM 695 N N . VAL A 1 83 ? 8.770 5.794 -3.146 1.00 96.50 83 VAL A N 1
ATOM 696 C CA . VAL A 1 83 ? 8.428 4.987 -4.322 1.00 96.50 83 VAL A CA 1
ATOM 697 C C . VAL A 1 83 ? 8.701 5.758 -5.614 1.00 96.50 83 VAL A C 1
ATOM 699 O O . VAL A 1 83 ? 9.346 5.210 -6.503 1.00 96.50 83 VAL A O 1
ATOM 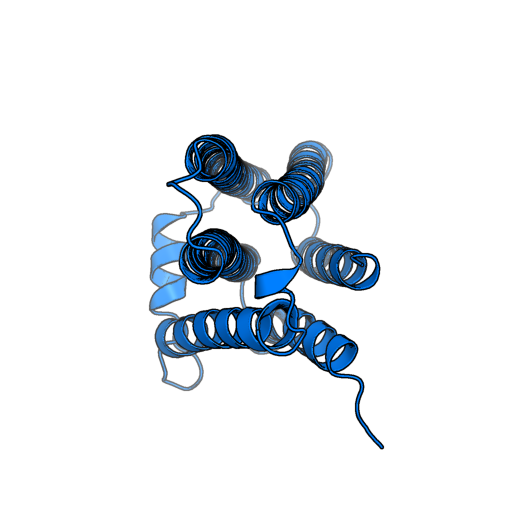702 N N . GLN A 1 84 ? 8.293 7.029 -5.717 1.00 95.38 84 GLN A N 1
ATOM 703 C CA . GLN A 1 84 ? 8.587 7.839 -6.910 1.00 95.38 84 GLN A CA 1
ATOM 704 C C . GLN A 1 84 ? 10.102 7.998 -7.126 1.00 95.38 84 GLN A C 1
ATOM 706 O O . GLN A 1 84 ? 10.585 7.842 -8.247 1.00 95.38 84 GLN A O 1
ATOM 711 N N . LEU A 1 85 ? 10.871 8.234 -6.056 1.00 96.12 85 LEU A N 1
ATOM 712 C CA . LEU A 1 85 ? 12.337 8.303 -6.127 1.00 96.12 85 LEU A CA 1
ATOM 713 C C . LEU A 1 85 ? 12.951 6.966 -6.566 1.00 96.12 85 LEU A C 1
ATOM 715 O O . LEU A 1 85 ? 13.838 6.945 -7.416 1.00 96.12 85 LEU A O 1
ATOM 719 N N . THR A 1 86 ? 12.436 5.852 -6.042 1.00 96.12 86 THR A N 1
ATOM 720 C CA . THR A 1 86 ? 12.865 4.494 -6.411 1.00 96.12 86 THR A CA 1
ATOM 721 C C . THR A 1 86 ? 12.616 4.212 -7.880 1.00 96.12 86 THR A C 1
ATOM 723 O O . THR A 1 86 ? 13.509 3.756 -8.588 1.00 96.12 86 THR A O 1
ATOM 726 N N . MET A 1 87 ? 11.432 4.559 -8.373 1.00 95.56 87 MET A N 1
ATOM 727 C CA . MET A 1 87 ? 11.085 4.376 -9.776 1.00 95.56 87 MET A CA 1
ATOM 728 C C . MET A 1 87 ? 11.929 5.256 -10.696 1.00 95.56 87 MET A C 1
ATOM 730 O O . MET A 1 87 ? 12.329 4.794 -11.759 1.00 95.56 87 MET A O 1
ATOM 734 N N . LYS A 1 88 ? 12.274 6.479 -10.275 1.00 95.00 88 LYS A N 1
ATOM 735 C CA . LYS A 1 88 ? 13.195 7.338 -11.031 1.00 95.00 88 LYS A CA 1
ATOM 736 C C . LYS A 1 88 ? 14.622 6.786 -11.062 1.00 95.00 88 LYS A C 1
ATOM 738 O O . LYS A 1 88 ? 15.312 6.986 -12.054 1.00 95.00 88 LYS A O 1
ATOM 743 N N . ALA A 1 89 ? 15.064 6.105 -10.005 1.00 94.38 89 ALA A N 1
ATOM 744 C CA . ALA A 1 89 ? 16.381 5.473 -9.967 1.00 94.38 89 ALA A CA 1
ATOM 745 C C . ALA A 1 89 ? 16.449 4.214 -10.849 1.00 94.38 89 ALA A C 1
ATOM 747 O O . ALA A 1 89 ? 17.428 4.026 -11.564 1.00 94.38 89 ALA A O 1
ATOM 748 N N . ILE A 1 90 ? 15.395 3.389 -10.851 1.00 94.00 90 ILE A N 1
ATOM 749 C CA . ILE A 1 90 ? 15.310 2.174 -11.682 1.00 94.00 90 ILE A CA 1
ATOM 750 C C . ILE A 1 90 ? 15.086 2.526 -13.161 1.00 94.00 90 ILE A C 1
ATOM 752 O O . ILE A 1 90 ? 15.725 1.950 -14.038 1.00 94.00 90 ILE A O 1
ATOM 756 N N . VAL A 1 91 ? 14.192 3.479 -13.448 1.00 93.38 91 VAL A N 1
ATOM 757 C CA . VAL A 1 91 ? 13.834 3.918 -14.807 1.00 93.38 91 VAL A CA 1
ATOM 758 C C . VAL A 1 91 ? 14.012 5.440 -14.920 1.00 93.38 91 VAL A C 1
ATOM 760 O O . VAL A 1 91 ? 13.051 6.200 -14.774 1.00 93.38 91 VAL A O 1
ATOM 763 N N . PRO A 1 92 ? 15.228 5.939 -15.214 1.00 89.19 92 PRO A N 1
ATOM 764 C CA . PRO A 1 92 ? 15.508 7.380 -15.260 1.00 89.19 92 PRO A CA 1
ATOM 765 C C . PRO A 1 92 ? 14.674 8.159 -16.281 1.00 89.19 92 PRO A C 1
ATOM 767 O O . PRO A 1 92 ? 14.388 9.342 -16.086 1.00 89.19 92 PRO A O 1
ATOM 770 N N . THR A 1 93 ? 14.238 7.503 -17.354 1.00 90.88 93 THR A N 1
ATOM 771 C CA . THR A 1 93 ? 13.436 8.093 -18.435 1.00 90.88 93 THR A CA 1
ATOM 772 C C . THR A 1 93 ? 11.939 8.159 -18.130 1.00 90.88 93 THR A C 1
ATOM 774 O O . THR A 1 93 ? 11.180 8.611 -18.982 1.00 90.88 93 THR A O 1
ATOM 777 N N . ILE A 1 94 ? 11.497 7.721 -16.944 1.00 90.62 94 ILE A N 1
ATOM 778 C CA . ILE A 1 94 ? 10.073 7.682 -16.605 1.00 90.62 94 ILE A CA 1
ATOM 779 C C . ILE A 1 94 ? 9.444 9.083 -16.591 1.00 90.62 94 ILE A C 1
ATOM 781 O O . ILE A 1 94 ? 9.986 10.025 -15.992 1.00 90.62 94 ILE A O 1
ATOM 785 N N . ASP A 1 95 ? 8.280 9.183 -17.234 1.00 91.56 95 ASP A N 1
ATOM 786 C CA . ASP A 1 95 ? 7.368 10.323 -17.178 1.00 91.56 95 ASP A CA 1
ATOM 787 C C . ASP A 1 95 ? 6.140 9.936 -16.351 1.00 91.56 95 ASP A C 1
ATOM 789 O O . ASP A 1 95 ? 5.197 9.309 -16.835 1.00 91.56 95 ASP A O 1
ATOM 793 N N . PHE A 1 96 ? 6.157 10.313 -15.075 1.00 90.56 96 PHE A N 1
ATOM 794 C CA . PHE A 1 96 ? 5.115 9.943 -14.122 1.00 9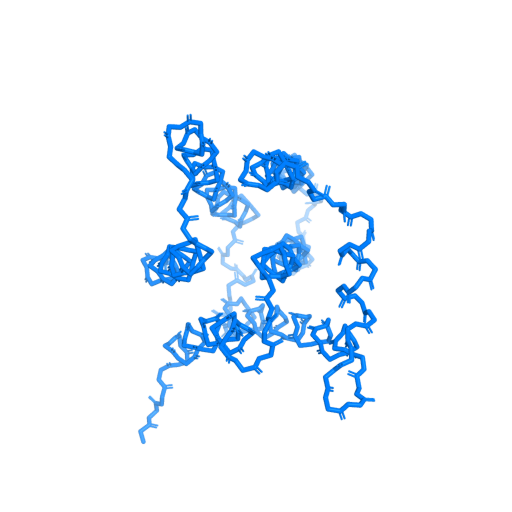0.56 96 PHE A CA 1
ATOM 795 C C . PHE A 1 96 ? 3.728 10.456 -14.504 1.00 90.56 96 PHE A C 1
ATOM 797 O O . PHE A 1 96 ? 2.737 9.775 -14.259 1.00 90.56 96 PHE A O 1
ATOM 804 N N . THR A 1 97 ? 3.640 11.641 -15.111 1.00 88.62 97 THR A N 1
ATOM 805 C CA . THR A 1 97 ? 2.349 12.228 -15.492 1.00 88.62 97 THR A CA 1
ATOM 806 C C . THR A 1 97 ? 1.719 11.414 -16.609 1.00 88.62 97 THR A C 1
ATOM 808 O O . THR A 1 97 ? 0.530 11.089 -16.559 1.00 88.62 97 THR A O 1
ATOM 811 N N . LYS A 1 98 ? 2.535 11.040 -17.601 1.00 89.19 98 LYS A N 1
ATOM 812 C CA . LYS A 1 98 ? 2.096 10.181 -18.695 1.00 89.19 98 LYS A CA 1
ATOM 813 C C . LYS A 1 98 ? 1.681 8.806 -18.184 1.00 89.19 98 LYS A C 1
ATOM 815 O O . LYS A 1 98 ? 0.625 8.327 -18.576 1.00 89.19 98 LYS A O 1
ATOM 820 N N . GLU A 1 99 ? 2.463 8.208 -17.293 1.00 88.50 99 GLU A N 1
ATOM 821 C CA . GLU A 1 99 ? 2.163 6.890 -16.732 1.00 88.50 99 GLU A CA 1
ATOM 822 C C . GLU A 1 99 ? 0.913 6.884 -15.837 1.00 88.50 99 GLU A C 1
ATOM 824 O O . GLU A 1 99 ? 0.111 5.960 -15.909 1.00 88.50 99 GLU A O 1
ATOM 829 N N . LEU A 1 100 ? 0.679 7.930 -15.038 1.00 87.94 100 LEU A N 1
ATOM 830 C CA . LEU A 1 100 ? -0.556 8.084 -14.257 1.00 87.94 100 LEU A CA 1
ATOM 831 C C . LEU A 1 100 ? -1.786 8.241 -15.157 1.00 87.94 100 LEU A C 1
ATOM 833 O O . LEU A 1 100 ? -2.829 7.638 -14.906 1.00 87.94 100 LEU A O 1
ATOM 837 N N . SER A 1 101 ? -1.667 9.039 -16.220 1.00 87.19 101 SER A N 1
ATOM 838 C CA . SER A 1 101 ? -2.733 9.180 -17.213 1.00 87.19 101 SER A CA 1
ATOM 839 C C . SER A 1 101 ? -2.973 7.866 -17.957 1.00 87.19 101 SER A C 1
ATOM 841 O O . SER A 1 101 ? -4.121 7.470 -18.168 1.00 87.19 101 SER A O 1
ATOM 843 N N . ALA A 1 102 ? -1.900 7.150 -18.300 1.00 86.00 102 ALA A N 1
ATOM 844 C CA . ALA A 1 102 ? -1.983 5.822 -18.881 1.00 86.00 102 ALA A CA 1
ATOM 845 C C . ALA A 1 102 ? -2.663 4.853 -17.913 1.00 86.00 102 ALA A C 1
ATOM 847 O O . ALA A 1 102 ? -3.540 4.129 -18.347 1.00 86.00 102 ALA A O 1
ATOM 848 N N . PHE A 1 103 ? -2.373 4.897 -16.610 1.00 86.25 103 PHE A N 1
ATOM 849 C CA . PHE A 1 103 ? -3.046 4.062 -15.611 1.00 86.25 103 PHE A CA 1
ATOM 850 C C . PHE A 1 103 ? -4.565 4.183 -15.640 1.00 86.25 103 PHE A C 1
ATOM 852 O O . PHE A 1 103 ? -5.281 3.184 -15.578 1.00 86.25 103 PHE A O 1
ATOM 859 N N . TRP A 1 104 ? -5.061 5.408 -15.783 1.00 83.56 104 TRP A N 1
ATOM 860 C CA . TRP A 1 104 ? -6.494 5.640 -15.867 1.00 83.56 104 TRP A CA 1
ATOM 861 C C . TRP A 1 104 ? -7.086 5.168 -17.198 1.00 83.56 104 TRP A C 1
ATOM 863 O O . TRP A 1 104 ? -8.091 4.459 -17.222 1.00 83.56 104 TRP A O 1
ATOM 873 N N . ASN A 1 105 ? -6.438 5.553 -18.297 1.00 85.25 105 ASN A N 1
ATOM 874 C CA . ASN A 1 105 ? -6.974 5.428 -19.649 1.00 85.25 105 ASN A CA 1
ATOM 875 C C . ASN A 1 105 ? -6.489 4.169 -20.386 1.00 85.25 105 ASN A C 1
ATOM 877 O O . ASN A 1 105 ? -6.755 4.027 -21.581 1.00 85.25 105 ASN A O 1
ATOM 881 N N . TYR A 1 106 ? -5.739 3.281 -19.726 1.00 81.38 106 TYR A N 1
ATOM 882 C CA . TYR A 1 106 ? -5.205 2.071 -20.344 1.00 81.38 106 TYR A CA 1
ATOM 883 C C . TYR A 1 106 ? -6.368 1.218 -20.823 1.00 81.38 106 TYR A C 1
ATOM 885 O O . TYR A 1 106 ? -7.197 0.786 -20.023 1.00 81.38 106 TYR A O 1
ATOM 893 N N . LYS A 1 107 ? -6.454 1.011 -22.136 1.00 77.25 107 LYS A N 1
ATOM 894 C CA . LYS A 1 107 ? -7.510 0.207 -22.739 1.00 77.25 107 LYS A CA 1
ATOM 895 C C . LYS A 1 107 ? -7.003 -1.201 -22.928 1.00 77.25 107 LYS A C 1
ATOM 897 O O . LYS A 1 107 ? -6.171 -1.439 -23.798 1.00 77.25 107 LYS A O 1
ATOM 902 N N . ASP A 1 108 ? -7.583 -2.111 -22.164 1.00 67.75 108 ASP A N 1
ATOM 903 C CA . ASP A 1 108 ? -7.469 -3.536 -22.423 1.00 67.75 108 ASP A CA 1
ATOM 904 C C . ASP A 1 108 ? -8.862 -4.099 -22.702 1.00 67.75 108 ASP A C 1
ATOM 906 O O . ASP A 1 108 ? -9.853 -3.684 -22.098 1.00 67.75 108 ASP A O 1
ATOM 910 N N . MET A 1 109 ? -8.966 -4.984 -23.692 1.00 68.62 109 MET A N 1
ATOM 911 C CA . MET A 1 109 ? -10.242 -5.550 -24.157 1.00 68.62 109 MET A CA 1
ATOM 912 C C . MET A 1 109 ? -11.317 -4.496 -24.526 1.00 68.62 109 MET A C 1
ATOM 914 O O . ME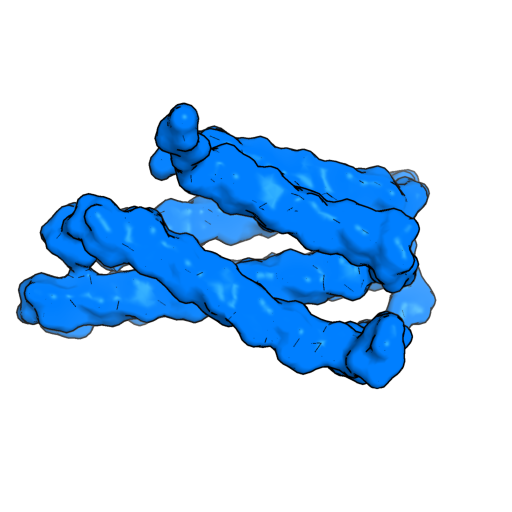T A 1 109 ? -12.514 -4.779 -24.494 1.00 68.62 109 MET A O 1
ATOM 918 N N . GLY A 1 110 ? -10.905 -3.272 -24.885 1.00 71.62 110 GLY A N 1
ATOM 919 C CA . GLY A 1 110 ? -11.798 -2.165 -25.255 1.00 71.62 110 GLY A CA 1
ATOM 920 C C . GLY A 1 110 ? -12.376 -1.358 -24.083 1.00 71.62 110 GLY A C 1
ATOM 921 O O . GLY A 1 110 ? -13.129 -0.416 -24.327 1.00 71.62 110 GLY A O 1
ATOM 922 N N . ILE A 1 111 ? -12.011 -1.678 -22.835 1.00 73.56 111 ILE A N 1
ATOM 923 C CA . ILE A 1 111 ? -12.460 -0.975 -21.625 1.00 73.56 111 ILE A CA 1
ATOM 924 C C . ILE A 1 111 ? -11.260 -0.311 -20.945 1.00 73.56 111 ILE A C 1
ATOM 926 O O . ILE A 1 111 ? -10.180 -0.888 -20.851 1.00 73.56 111 ILE A O 1
ATOM 930 N N . GLU A 1 112 ? -11.453 0.915 -20.461 1.00 84.12 112 GLU A N 1
ATOM 931 C CA . GLU A 1 112 ? -10.446 1.626 -19.671 1.00 84.12 112 GLU A CA 1
ATOM 932 C C . GLU A 1 112 ? -10.308 0.980 -18.287 1.00 84.12 112 GLU A C 1
ATOM 934 O O . GLU A 1 112 ? -11.248 0.927 -17.488 1.00 84.12 112 GLU A O 1
ATOM 939 N N . GLN A 1 113 ? -9.118 0.455 -18.018 1.00 79.75 113 GLN A N 1
ATOM 940 C CA . GLN A 1 113 ? -8.851 -0.438 -16.902 1.00 79.75 113 GLN A CA 1
ATOM 941 C C . GLN A 1 113 ? -8.996 0.258 -15.544 1.00 79.75 113 GLN A C 1
ATOM 943 O O . GLN A 1 113 ? -9.423 -0.375 -14.573 1.00 79.75 113 GLN A O 1
ATOM 948 N N . GLY A 1 114 ? -8.737 1.569 -15.476 1.00 82.38 114 GLY A N 1
ATOM 949 C CA . GLY A 1 114 ? -8.920 2.372 -14.265 1.00 82.38 114 GLY A CA 1
ATOM 950 C C . GLY A 1 114 ? -10.342 2.291 -13.697 1.00 82.38 114 GLY A C 1
ATOM 951 O O . GLY A 1 114 ? -10.510 2.172 -12.479 1.00 82.38 114 GLY A O 1
ATOM 952 N N . TYR A 1 115 ? -11.367 2.240 -14.559 1.00 84.38 115 TYR A N 1
ATOM 953 C CA . TYR A 1 115 ? -12.766 2.108 -14.129 1.00 84.38 115 TYR A CA 1
ATOM 954 C C . TYR A 1 115 ? -13.085 0.763 -13.488 1.00 84.38 115 TYR A C 1
ATOM 956 O O . TYR A 1 115 ? -14.033 0.682 -12.713 1.00 84.38 115 TYR A O 1
ATOM 964 N N . PHE A 1 116 ? -12.324 -0.286 -13.792 1.00 84.25 116 PHE A N 1
ATOM 965 C CA . PHE A 1 116 ? -12.508 -1.596 -13.175 1.00 84.25 116 PHE A CA 1
ATOM 966 C C . PHE A 1 116 ? -11.645 -1.754 -11.920 1.00 84.25 116 PHE A C 1
ATOM 968 O O . PHE A 1 116 ? -12.124 -2.214 -10.881 1.00 84.25 116 PHE A O 1
ATOM 975 N N . LEU A 1 117 ? -10.381 -1.328 -11.992 1.00 84.56 117 LEU A N 1
ATOM 976 C CA . LEU A 1 117 ? -9.418 -1.493 -10.906 1.00 84.56 117 LEU A CA 1
ATOM 977 C C . LEU A 1 117 ? -9.806 -0.704 -9.659 1.00 84.56 117 LEU A C 1
ATOM 979 O O . LEU A 1 117 ? -9.715 -1.239 -8.559 1.00 84.56 117 LEU A O 1
ATOM 983 N N . LEU A 1 118 ? -10.266 0.541 -9.795 1.00 86.25 118 LEU A N 1
ATOM 984 C CA . LEU A 1 118 ? -10.593 1.358 -8.625 1.00 86.25 118 LEU A CA 1
ATOM 985 C C . LEU A 1 118 ? -11.768 0.814 -7.805 1.00 86.25 118 LEU A C 1
ATOM 987 O O . LEU A 1 118 ? -11.607 0.655 -6.590 1.00 86.25 118 LEU A O 1
ATOM 991 N N . PRO A 1 119 ? -12.923 0.474 -8.409 1.00 88.19 119 PRO A N 1
ATOM 992 C CA . PRO A 1 119 ? -13.989 -0.209 -7.688 1.00 88.19 119 PRO A CA 1
ATOM 993 C C . PRO A 1 119 ? -13.527 -1.529 -7.084 1.00 88.19 119 PRO A C 1
ATOM 995 O O . PRO A 1 119 ? -13.914 -1.833 -5.958 1.00 88.19 119 PRO A O 1
ATOM 998 N N . LEU A 1 120 ? -12.677 -2.288 -7.784 1.00 87.81 120 LEU A N 1
ATOM 999 C CA . LEU A 1 120 ? -12.148 -3.549 -7.275 1.00 87.81 120 LEU A CA 1
ATOM 1000 C C . LEU A 1 120 ? -11.285 -3.341 -6.023 1.00 87.81 120 LEU A C 1
ATOM 1002 O O . LEU A 1 120 ? -11.493 -4.036 -5.032 1.00 87.81 120 LEU A O 1
ATOM 1006 N N . ILE A 1 121 ? -10.380 -2.360 -6.028 1.00 89.38 121 ILE A N 1
ATOM 1007 C CA . ILE A 1 121 ? -9.532 -2.013 -4.876 1.00 89.38 121 ILE A CA 1
ATOM 1008 C C . ILE A 1 121 ? -10.394 -1.531 -3.705 1.00 89.38 121 ILE A C 1
ATOM 1010 O O . ILE A 1 121 ? -10.237 -1.997 -2.574 1.00 89.38 121 ILE A O 1
ATOM 1014 N N . ALA A 1 122 ? -11.356 -0.640 -3.963 1.00 89.19 122 ALA A N 1
ATOM 1015 C CA . ALA A 1 122 ? -12.274 -0.156 -2.936 1.00 89.19 122 ALA A CA 1
ATOM 1016 C C . ALA A 1 122 ? -13.110 -1.303 -2.341 1.00 89.19 122 ALA A C 1
ATOM 1018 O O . ALA A 1 122 ? -13.264 -1.403 -1.120 1.00 89.19 122 ALA A O 1
ATOM 1019 N N . PHE A 1 123 ? -13.606 -2.202 -3.192 1.00 89.94 123 PHE A N 1
ATOM 1020 C CA . PHE A 1 123 ? -14.362 -3.380 -2.789 1.00 89.94 123 PHE A CA 1
ATOM 1021 C C . PHE A 1 123 ? -13.505 -4.368 -1.994 1.00 89.94 123 PHE A C 1
ATOM 1023 O O . PHE A 1 123 ? -13.944 -4.828 -0.942 1.00 89.94 123 PHE A O 1
ATOM 1030 N N . ALA A 1 124 ? -12.276 -4.652 -2.428 1.00 87.38 124 ALA A N 1
ATOM 1031 C CA . ALA A 1 124 ? -11.332 -5.509 -1.714 1.00 87.38 124 ALA A CA 1
ATOM 1032 C C . ALA A 1 124 ? -10.961 -4.919 -0.342 1.00 87.38 124 ALA A C 1
ATOM 1034 O O . ALA A 1 124 ? -10.961 -5.621 0.673 1.00 87.38 124 ALA A O 1
ATOM 1035 N N . GLY A 1 125 ? -10.723 -3.605 -0.273 1.00 87.81 125 GLY A N 1
ATOM 1036 C CA . GLY A 1 125 ? -10.544 -2.875 0.982 1.00 87.81 125 GLY A CA 1
ATOM 1037 C C . GLY A 1 125 ? -11.759 -2.996 1.908 1.00 87.81 125 GLY A C 1
ATOM 1038 O O . GLY A 1 125 ? -11.611 -3.341 3.084 1.00 87.81 125 GLY A O 1
ATOM 1039 N N . TYR A 1 126 ? -12.969 -2.814 1.373 1.00 90.44 126 TYR A N 1
ATOM 1040 C CA . TYR A 1 126 ? -14.210 -2.970 2.132 1.00 90.44 126 TYR A CA 1
ATOM 1041 C C . TYR A 1 126 ? -14.425 -4.411 2.611 1.00 90.44 126 TYR A C 1
ATOM 1043 O O . TYR A 1 126 ? -14.816 -4.632 3.759 1.00 90.44 126 TYR A O 1
ATOM 1051 N N . GLN A 1 127 ? -14.139 -5.407 1.770 1.00 87.31 127 GLN A N 1
ATOM 1052 C CA . GLN A 1 127 ? -14.214 -6.814 2.151 1.00 87.31 127 GLN A CA 1
ATOM 1053 C C . GLN A 1 127 ? -13.243 -7.135 3.286 1.00 87.31 127 GLN A C 1
ATOM 1055 O O . GLN A 1 127 ? -13.664 -7.740 4.272 1.00 87.31 127 GLN A O 1
ATOM 1060 N N . ARG A 1 128 ? -11.980 -6.692 3.203 1.00 86.31 128 ARG A N 1
ATOM 1061 C CA . ARG A 1 128 ? -10.999 -6.851 4.293 1.00 86.31 128 ARG A CA 1
ATOM 1062 C C . ARG A 1 128 ? -11.485 -6.168 5.570 1.00 86.31 128 ARG A C 1
ATOM 1064 O O . ARG A 1 128 ? -11.490 -6.787 6.630 1.00 86.31 128 ARG A O 1
ATOM 1071 N N . TYR A 1 129 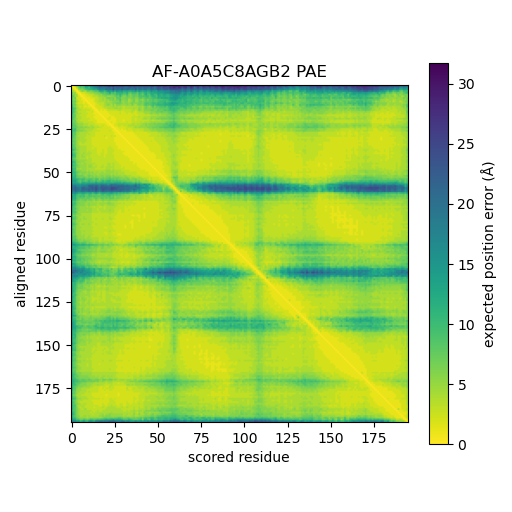? -12.005 -4.944 5.477 1.00 89.19 129 TYR A N 1
ATOM 1072 C CA . TYR A 1 129 ? -12.626 -4.253 6.610 1.00 89.19 129 TYR A CA 1
ATOM 1073 C C . TYR A 1 129 ? -13.768 -5.063 7.245 1.00 89.19 129 TYR A C 1
ATOM 1075 O O . TYR A 1 129 ? -13.791 -5.273 8.460 1.00 89.19 129 TYR A O 1
ATOM 1083 N N . LYS A 1 130 ? -14.707 -5.564 6.441 1.00 87.31 130 LYS A N 1
ATOM 1084 C CA . LYS A 1 130 ? -15.842 -6.344 6.940 1.00 87.31 130 LYS A CA 1
ATOM 1085 C C . LYS A 1 130 ? -15.386 -7.656 7.580 1.00 87.31 130 LYS A C 1
ATOM 1087 O O . LYS A 1 130 ? -15.803 -7.960 8.696 1.00 87.31 130 LYS A O 1
ATOM 1092 N N . MET A 1 131 ? -14.529 -8.406 6.893 1.00 83.69 131 MET A N 1
ATOM 1093 C CA . MET A 1 131 ? -14.087 -9.736 7.307 1.00 83.69 131 MET A CA 1
ATOM 1094 C C . MET A 1 131 ? -13.185 -9.700 8.536 1.00 83.69 131 MET A C 1
ATOM 1096 O O . MET A 1 131 ? -13.404 -10.467 9.467 1.00 83.69 131 MET A O 1
ATOM 1100 N N . GLU A 1 132 ? -12.190 -8.815 8.558 1.00 83.25 132 GLU A N 1
ATOM 1101 C CA . GLU A 1 132 ? -11.187 -8.794 9.623 1.00 83.25 132 GLU A CA 1
ATOM 1102 C C . GLU A 1 132 ? -11.654 -8.044 10.863 1.00 83.25 132 GLU A C 1
ATOM 1104 O O . GLU A 1 132 ? -11.180 -8.344 11.956 1.00 83.25 132 GLU A O 1
ATOM 1109 N N . PHE A 1 133 ? -12.543 -7.056 10.717 1.00 86.44 133 PHE A N 1
ATOM 1110 C CA . PHE A 1 133 ? -12.869 -6.127 11.800 1.00 86.44 133 PHE A CA 1
ATOM 1111 C C . PHE A 1 133 ? -14.336 -6.175 12.242 1.00 86.44 133 PHE A C 1
ATOM 1113 O O . PHE A 1 133 ? -14.597 -6.249 13.444 1.00 86.44 133 PHE A O 1
ATOM 1120 N N . LEU A 1 134 ? -15.300 -6.159 11.313 1.00 86.38 134 LEU A N 1
ATOM 1121 C CA . LEU A 1 134 ? -16.721 -6.192 11.687 1.00 86.38 134 LEU A CA 1
ATOM 1122 C C . LEU A 1 134 ? -17.178 -7.594 12.104 1.00 86.38 134 LEU A C 1
ATOM 1124 O O . LEU A 1 134 ? -17.744 -7.762 13.181 1.00 86.38 134 LEU A O 1
ATOM 1128 N N . MET A 1 135 ? -16.921 -8.605 11.271 1.00 83.31 135 MET A N 1
ATOM 1129 C CA . MET A 1 135 ? -17.413 -9.974 11.485 1.00 83.31 135 MET A CA 1
ATOM 1130 C C . MET A 1 135 ? -16.704 -10.702 12.633 1.00 83.31 135 MET A C 1
ATOM 1132 O O . MET A 1 135 ? -17.269 -11.612 13.229 1.00 83.31 135 MET A O 1
ATOM 1136 N N . THR A 1 136 ? -15.494 -10.275 12.983 1.00 80.94 136 THR A N 1
ATOM 1137 C CA . THR A 1 136 ? -14.721 -10.783 14.129 1.00 80.94 136 THR A CA 1
ATOM 1138 C C . THR A 1 136 ? -15.113 -10.126 15.455 1.00 80.94 136 THR A C 1
ATOM 1140 O O . THR A 1 136 ? -14.601 -10.506 16.510 1.00 80.94 136 THR A O 1
ATOM 1143 N N . GLY A 1 137 ? -15.994 -9.117 15.427 1.00 81.88 137 GLY A N 1
ATOM 1144 C CA . GLY A 1 137 ? -16.396 -8.360 16.613 1.00 81.88 137 GLY A CA 1
ATOM 1145 C C . GLY A 1 137 ? -15.273 -7.512 17.220 1.00 81.88 137 GLY A C 1
ATOM 1146 O O . GLY A 1 137 ? -15.389 -7.075 18.367 1.00 81.88 137 GLY A O 1
ATOM 1147 N N . LEU A 1 138 ? -14.182 -7.256 16.482 1.00 84.31 138 LEU A N 1
ATOM 1148 C CA . LEU A 1 138 ? -13.043 -6.484 16.991 1.00 84.31 138 LEU A CA 1
ATOM 1149 C C . LEU A 1 138 ? -13.409 -5.044 17.347 1.00 84.31 138 LEU A C 1
ATOM 1151 O O . LEU A 1 138 ? -12.751 -4.471 18.210 1.00 84.31 138 LEU A O 1
ATOM 1155 N N . VAL A 1 139 ? -14.482 -4.495 16.765 1.00 85.31 139 VAL A N 1
ATOM 1156 C CA . VAL A 1 139 ? -15.032 -3.163 17.086 1.00 85.31 139 VAL A CA 1
ATOM 1157 C C . VAL A 1 139 ? -15.142 -2.923 18.598 1.00 85.31 139 VAL A C 1
ATOM 1159 O O . VAL A 1 139 ? -14.906 -1.811 19.060 1.00 85.31 139 VAL A O 1
ATOM 1162 N N . GLN A 1 140 ? -15.490 -3.959 19.366 1.00 83.25 140 GLN A N 1
ATOM 1163 C CA . GLN A 1 140 ? -15.720 -3.861 20.811 1.00 83.25 140 GLN A CA 1
ATOM 1164 C C . GLN A 1 140 ? -14.457 -4.106 21.651 1.00 83.25 140 GLN A C 1
ATOM 1166 O O . GLN A 1 140 ? -14.441 -3.788 22.836 1.00 83.25 140 GLN A O 1
ATOM 1171 N N . LYS A 1 141 ? -13.414 -4.706 2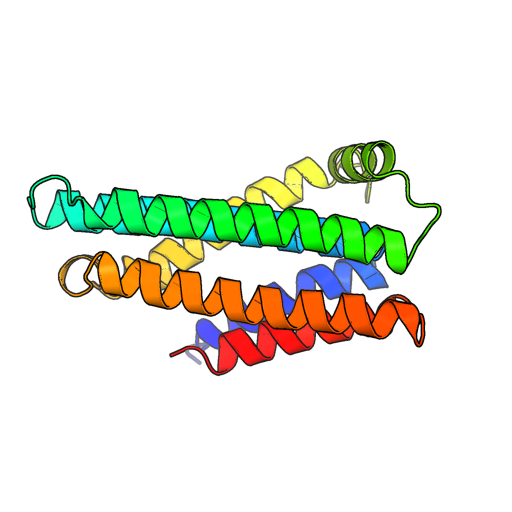1.062 1.00 85.81 141 LYS A N 1
ATOM 1172 C CA . LYS A 1 141 ? -12.253 -5.244 21.791 1.00 85.81 141 LYS A CA 1
ATOM 1173 C C . LYS A 1 141 ? -10.961 -4.478 21.527 1.00 85.81 141 LYS A C 1
ATOM 1175 O O . LYS A 1 141 ? -10.108 -4.417 22.406 1.00 85.81 141 LYS A O 1
ATOM 1180 N N . ILE A 1 142 ? -10.791 -3.935 20.322 1.00 87.69 142 ILE A N 1
ATOM 1181 C CA . ILE A 1 142 ? -9.539 -3.302 19.905 1.00 87.69 142 ILE A CA 1
ATOM 1182 C C . ILE A 1 142 ? -9.511 -1.822 20.288 1.00 87.69 142 ILE A C 1
ATOM 1184 O O . ILE A 1 142 ? -10.512 -1.113 20.182 1.00 87.69 142 ILE A O 1
ATOM 1188 N N . SER A 1 143 ? -8.348 -1.332 20.710 1.00 87.62 143 SER A N 1
ATOM 1189 C CA . SER A 1 143 ? -8.145 0.097 20.947 1.00 87.62 143 SER A CA 1
ATOM 1190 C C . SER A 1 143 ? -7.679 0.825 19.682 1.00 87.62 143 SER A C 1
ATOM 1192 O O . SER A 1 143 ? -7.057 0.241 18.794 1.00 87.62 143 SER A O 1
ATOM 1194 N N . ILE A 1 144 ? -7.922 2.139 19.622 1.00 88.81 144 ILE A N 1
ATOM 1195 C CA . ILE A 1 144 ? -7.403 3.010 18.551 1.00 88.81 144 ILE A CA 1
ATOM 1196 C C . ILE A 1 144 ? -5.875 2.897 18.461 1.00 88.81 144 ILE A C 1
ATOM 1198 O O . ILE A 1 144 ? -5.328 2.794 17.367 1.00 88.81 144 ILE A O 1
ATOM 1202 N N . HIS A 1 145 ? -5.195 2.842 19.610 1.00 89.38 145 HIS A N 1
ATOM 1203 C CA . HIS A 1 145 ? -3.748 2.659 19.657 1.00 89.38 145 HIS A CA 1
ATOM 1204 C C . HIS A 1 145 ? -3.328 1.346 18.985 1.00 89.38 145 HIS A C 1
ATOM 1206 O O . HIS A 1 145 ? -2.466 1.356 18.121 1.00 89.38 145 HIS A O 1
ATOM 1212 N N . GLN A 1 146 ? -3.982 0.223 1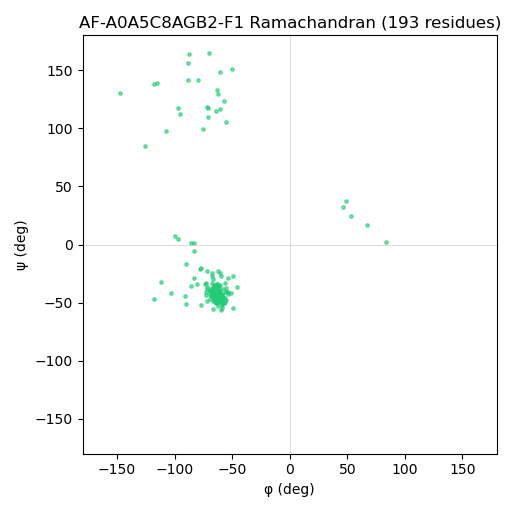9.293 1.00 89.75 146 GLN A N 1
ATOM 1213 C CA . GLN A 1 146 ? -3.668 -1.062 18.657 1.00 89.75 146 GLN A CA 1
ATOM 1214 C C . GLN A 1 146 ? -3.901 -1.057 17.139 1.00 89.75 146 GLN A C 1
ATOM 1216 O O . GLN A 1 146 ? -3.115 -1.668 16.415 1.00 89.75 146 GLN A O 1
ATOM 1221 N N . ILE A 1 147 ? -4.946 -0.370 16.655 1.00 90.69 147 ILE A N 1
ATOM 1222 C CA . ILE A 1 147 ? -5.205 -0.213 15.214 1.00 90.69 147 ILE A CA 1
ATOM 1223 C C . ILE A 1 147 ? -4.022 0.496 14.547 1.00 90.69 147 ILE A C 1
ATOM 1225 O O . ILE A 1 147 ? -3.416 -0.060 13.629 1.00 90.69 147 ILE A O 1
ATOM 1229 N N . PHE A 1 148 ? -3.662 1.689 15.030 1.00 92.69 148 PHE A N 1
ATOM 1230 C CA . PHE A 1 148 ? -2.617 2.483 14.389 1.00 92.69 148 PHE A CA 1
ATOM 1231 C C . PHE A 1 148 ? -1.212 1.945 14.620 1.00 92.69 148 PHE A C 1
ATOM 1233 O O . PHE A 1 148 ? -0.409 2.018 13.706 1.00 92.69 148 PHE A O 1
ATOM 1240 N N . THR A 1 149 ? -0.892 1.353 15.771 1.00 90.62 149 THR A N 1
ATOM 1241 C CA . THR A 1 149 ? 0.446 0.786 15.993 1.00 90.62 149 THR A CA 1
ATOM 1242 C C . THR A 1 149 ? 0.707 -0.387 15.046 1.00 90.62 149 THR A C 1
ATOM 1244 O O . THR A 1 149 ? 1.765 -0.438 14.422 1.00 90.62 149 THR A O 1
ATOM 1247 N N . LYS A 1 150 ? -0.273 -1.288 14.847 1.00 90.44 150 LYS A N 1
ATOM 1248 C CA . LYS A 1 150 ? -0.158 -2.360 13.837 1.00 90.44 150 LYS A CA 1
ATOM 1249 C C . LYS A 1 150 ? -0.069 -1.801 12.416 1.00 90.44 150 LYS A C 1
ATOM 1251 O O . LYS A 1 150 ? 0.633 -2.367 11.582 1.00 90.44 150 LYS A O 1
ATOM 1256 N N . HIS A 1 151 ? -0.807 -0.730 12.131 1.00 92.00 151 HIS A N 1
ATOM 1257 C CA . HIS A 1 151 ? -0.790 -0.069 10.830 1.00 92.00 151 HIS A CA 1
ATOM 1258 C C . HIS A 1 151 ? 0.566 0.585 10.551 1.00 92.00 151 HIS A C 1
ATOM 1260 O O . HIS A 1 151 ? 1.224 0.195 9.599 1.00 92.00 151 HIS A O 1
ATOM 1266 N N . ILE A 1 152 ? 1.043 1.462 11.434 1.00 94.00 152 ILE A N 1
ATOM 1267 C CA . ILE A 1 152 ? 2.351 2.129 11.356 1.00 94.00 152 ILE A CA 1
ATOM 1268 C C . ILE A 1 152 ? 3.485 1.102 11.257 1.00 94.00 152 ILE A C 1
ATOM 1270 O O . ILE A 1 152 ? 4.393 1.274 10.452 1.00 94.00 152 ILE A O 1
ATOM 1274 N N . GLN A 1 153 ? 3.427 -0.003 12.009 1.00 93.38 153 GLN A N 1
ATOM 1275 C CA . GLN A 1 153 ? 4.410 -1.082 11.877 1.00 93.38 153 GLN A CA 1
ATOM 1276 C C . GLN A 1 153 ? 4.440 -1.662 10.453 1.00 93.38 153 GLN A C 1
ATOM 1278 O O . GLN A 1 153 ? 5.520 -1.888 9.913 1.00 93.38 153 GLN A O 1
ATOM 1283 N N . ALA A 1 154 ? 3.276 -1.873 9.827 1.00 92.19 154 ALA A N 1
ATOM 1284 C CA . ALA A 1 154 ? 3.186 -2.295 8.428 1.00 92.19 154 ALA A CA 1
ATOM 1285 C C . ALA A 1 154 ? 3.843 -1.275 7.488 1.00 92.19 154 ALA A C 1
ATOM 1287 O O . ALA A 1 154 ? 4.617 -1.648 6.610 1.00 92.19 154 ALA A O 1
ATOM 1288 N N . GLN A 1 155 ? 3.570 0.013 7.708 1.00 94.38 155 GLN A N 1
ATOM 1289 C CA . GLN A 1 155 ? 4.113 1.106 6.905 1.00 94.38 155 GLN A CA 1
ATOM 1290 C C . GLN A 1 155 ? 5.635 1.240 7.038 1.00 94.38 155 GLN A C 1
ATOM 1292 O O . GLN A 1 155 ? 6.309 1.531 6.055 1.00 94.38 155 GLN A O 1
ATOM 1297 N N . LEU A 1 156 ? 6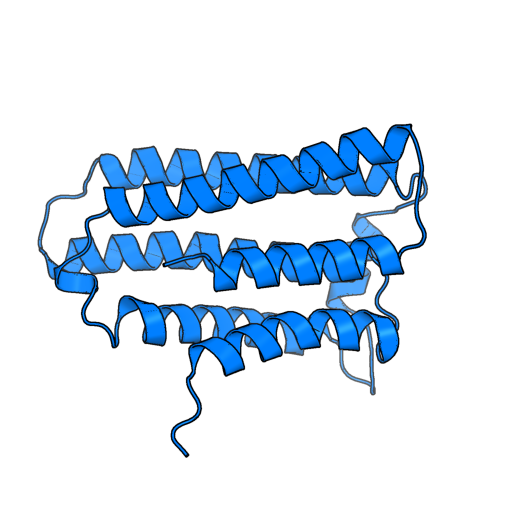.188 1.014 8.235 1.00 95.75 156 LEU A N 1
ATOM 1298 C CA . LEU A 1 156 ? 7.634 1.012 8.479 1.00 95.75 156 LEU A CA 1
ATOM 1299 C C . LEU A 1 156 ? 8.323 -0.184 7.816 1.00 95.75 156 LEU A C 1
ATOM 1301 O O . LEU A 1 156 ? 9.413 -0.044 7.270 1.00 95.75 156 LEU A O 1
ATOM 1305 N N . ILE A 1 157 ? 7.682 -1.354 7.835 1.00 94.75 157 ILE A N 1
ATOM 1306 C CA . ILE A 1 157 ? 8.173 -2.546 7.134 1.00 94.75 157 ILE A CA 1
ATOM 1307 C C . ILE A 1 157 ? 8.180 -2.304 5.618 1.00 94.75 157 ILE A C 1
ATOM 1309 O O . ILE A 1 157 ? 9.186 -2.575 4.963 1.00 94.75 157 ILE A O 1
ATOM 1313 N N . ALA A 1 158 ? 7.101 -1.733 5.071 1.00 93.69 158 ALA A N 1
ATOM 1314 C CA . ALA A 1 158 ? 7.038 -1.330 3.668 1.00 93.69 158 ALA A CA 1
ATOM 1315 C C . ALA A 1 158 ? 8.121 -0.294 3.328 1.00 93.69 158 ALA A C 1
ATOM 1317 O O . ALA A 1 158 ? 8.846 -0.473 2.353 1.00 93.69 158 ALA A O 1
ATOM 1318 N N . PHE A 1 159 ? 8.300 0.724 4.175 1.00 96.38 159 PHE A N 1
ATOM 1319 C CA . PHE A 1 159 ? 9.353 1.727 4.021 1.00 96.38 159 PHE A CA 1
ATOM 1320 C C . PHE A 1 159 ? 10.738 1.085 3.959 1.00 96.38 159 PHE A C 1
ATOM 1322 O O . PHE A 1 159 ? 11.514 1.405 3.066 1.00 96.38 159 PHE A O 1
ATOM 1329 N N . GLY A 1 160 ? 11.036 0.144 4.861 1.00 96.56 160 GLY A N 1
ATOM 1330 C CA . GLY A 1 160 ? 12.305 -0.582 4.863 1.00 96.56 160 GLY A CA 1
ATOM 1331 C C . GLY A 1 160 ? 12.547 -1.346 3.561 1.00 96.56 160 GLY A C 1
ATOM 1332 O O . GLY A 1 160 ? 13.640 -1.275 3.006 1.00 96.56 160 GLY A O 1
ATOM 1333 N N . PHE A 1 161 ? 11.522 -2.017 3.031 1.00 95.81 161 PHE A N 1
ATOM 1334 C CA . PHE A 1 161 ? 11.614 -2.725 1.753 1.00 95.81 161 PHE A CA 1
ATOM 1335 C C . PHE A 1 161 ? 11.826 -1.779 0.562 1.00 95.81 161 PHE A C 1
ATOM 1337 O O . PHE A 1 161 ? 12.686 -2.034 -0.285 1.00 95.81 161 PHE A O 1
ATOM 1344 N N . ILE A 1 162 ? 11.094 -0.663 0.509 1.00 96.31 162 ILE A N 1
ATOM 1345 C CA . ILE A 1 162 ? 11.238 0.332 -0.562 1.00 96.31 162 ILE A CA 1
ATOM 1346 C C . ILE A 1 162 ? 12.618 0.997 -0.475 1.00 96.31 162 ILE A C 1
ATOM 1348 O O . ILE A 1 162 ? 13.313 1.080 -1.481 1.00 96.31 162 ILE A O 1
ATOM 1352 N N . ALA A 1 163 ? 13.059 1.407 0.718 1.00 97.06 163 ALA A N 1
ATOM 1353 C CA . ALA A 1 163 ? 14.370 2.020 0.937 1.00 97.06 163 ALA A CA 1
ATOM 1354 C C . ALA A 1 163 ? 15.519 1.068 0.584 1.00 97.06 163 ALA A C 1
ATOM 1356 O O . ALA A 1 163 ? 16.506 1.484 -0.022 1.00 97.06 163 ALA A O 1
ATOM 1357 N N . PHE A 1 164 ? 15.382 -0.216 0.918 1.00 96.19 164 PHE A N 1
ATOM 1358 C CA . PHE A 1 164 ? 16.331 -1.246 0.510 1.00 96.19 164 PHE A CA 1
ATOM 1359 C C . PHE A 1 164 ? 16.391 -1.381 -1.016 1.00 96.19 164 PHE A C 1
ATOM 1361 O O . PHE A 1 164 ? 17.475 -1.370 -1.594 1.00 96.19 164 PHE A O 1
ATOM 1368 N N . THR A 1 165 ? 15.233 -1.434 -1.678 1.00 95.69 165 THR A N 1
ATOM 1369 C CA . THR A 1 165 ? 15.141 -1.512 -3.144 1.00 95.69 165 THR A CA 1
ATOM 1370 C C . THR A 1 165 ? 15.730 -0.267 -3.813 1.00 95.69 165 THR A C 1
ATOM 1372 O O . THR A 1 165 ? 16.459 -0.382 -4.797 1.00 95.69 165 THR A O 1
ATOM 1375 N N . PHE A 1 166 ? 15.486 0.918 -3.247 1.00 96.31 166 PHE A N 1
ATOM 1376 C CA . PHE A 1 166 ? 16.100 2.172 -3.677 1.00 96.31 166 PHE A CA 1
ATOM 1377 C C . PHE A 1 166 ? 17.623 2.121 -3.568 1.00 96.31 166 PHE A C 1
ATOM 1379 O O . PHE A 1 166 ? 18.312 2.393 -4.545 1.00 96.31 166 PHE A O 1
ATOM 1386 N N . GLY A 1 167 ? 18.163 1.715 -2.416 1.00 95.62 167 GLY A N 1
ATOM 1387 C CA . GLY A 1 167 ? 19.608 1.581 -2.226 1.00 95.62 167 GLY A CA 1
ATOM 1388 C C . GLY A 1 167 ? 20.238 0.582 -3.200 1.00 95.62 167 GLY A C 1
ATOM 1389 O O . GLY A 1 167 ? 21.268 0.877 -3.804 1.00 95.62 167 GLY A O 1
ATOM 1390 N N . LEU A 1 168 ? 19.586 -0.565 -3.417 1.00 95.06 168 LEU A N 1
ATOM 1391 C CA . LEU A 1 168 ? 20.033 -1.567 -4.385 1.00 95.06 168 LEU A CA 1
ATOM 1392 C C . LEU A 1 168 ? 20.038 -1.051 -5.825 1.00 95.06 168 LEU A C 1
ATOM 1394 O O . LEU A 1 168 ? 20.930 -1.429 -6.581 1.00 95.06 168 LEU A O 1
ATOM 1398 N N . SER A 1 169 ? 19.094 -0.180 -6.196 1.00 94.25 169 SER A N 1
ATOM 1399 C CA . SER A 1 169 ? 18.998 0.345 -7.565 1.00 94.25 169 SER A CA 1
ATOM 1400 C C . SER A 1 169 ? 20.244 1.119 -8.015 1.00 94.25 169 SER A C 1
ATOM 1402 O O . SER A 1 169 ? 20.537 1.148 -9.206 1.00 94.25 169 SER A O 1
ATOM 1404 N N . PHE A 1 170 ? 21.028 1.672 -7.081 1.00 93.38 170 PHE A N 1
ATOM 1405 C CA . PHE A 1 170 ? 22.303 2.329 -7.393 1.00 93.38 170 PHE A CA 1
ATOM 1406 C C . PHE A 1 170 ? 23.452 1.351 -7.648 1.00 93.38 170 PHE A C 1
ATOM 1408 O O . PHE A 1 170 ? 24.451 1.728 -8.255 1.00 93.38 170 PHE A O 1
ATOM 1415 N N . LEU A 1 171 ? 23.336 0.113 -7.164 1.00 95.06 171 LEU A N 1
ATOM 1416 C CA . LEU A 1 171 ? 24.345 -0.923 -7.361 1.00 95.06 171 LEU A CA 1
ATOM 1417 C C . LEU A 1 171 ? 24.055 -1.711 -8.637 1.00 95.06 171 LEU A C 1
ATOM 1419 O O . LEU A 1 171 ? 24.946 -1.907 -9.461 1.00 95.06 171 LEU A O 1
ATOM 1423 N N . ILE A 1 172 ? 22.816 -2.194 -8.774 1.00 93.88 172 ILE A N 1
ATOM 1424 C CA . ILE A 1 172 ? 22.377 -3.057 -9.871 1.00 93.88 172 ILE A CA 1
ATOM 1425 C C . ILE A 1 172 ? 20.906 -2.761 -10.180 1.00 93.88 172 ILE A C 1
ATOM 1427 O O . ILE A 1 172 ? 20.050 -2.795 -9.294 1.00 93.88 172 ILE A O 1
ATOM 1431 N N . VAL A 1 173 ? 20.605 -2.540 -11.460 1.00 93.50 173 VAL A N 1
ATOM 1432 C CA . VAL A 1 173 ? 19.231 -2.449 -11.968 1.00 93.50 173 VAL A CA 1
ATOM 1433 C C . VAL A 1 173 ? 18.833 -3.809 -12.536 1.00 93.50 173 VAL A C 1
ATOM 1435 O O . VAL A 1 173 ? 19.454 -4.307 -13.474 1.00 93.50 173 VAL A O 1
ATOM 1438 N N . PHE A 1 174 ? 17.820 -4.432 -11.939 1.00 93.44 174 PHE A N 1
ATOM 1439 C CA . PHE A 1 174 ? 17.328 -5.744 -12.357 1.00 93.44 174 PHE A CA 1
ATOM 1440 C C . PHE A 1 174 ? 16.270 -5.628 -13.468 1.00 93.44 174 PHE A C 1
ATOM 1442 O O . PHE A 1 174 ? 15.690 -4.562 -13.671 1.00 93.44 174 PHE A O 1
ATOM 1449 N N . PRO A 1 175 ? 15.958 -6.727 -14.178 1.00 93.25 175 PRO A N 1
ATOM 1450 C CA . PRO A 1 175 ? 14.777 -6.788 -15.035 1.00 93.25 175 PRO A CA 1
ATOM 1451 C C . PRO A 1 175 ? 13.475 -6.584 -14.242 1.00 93.25 175 PRO A C 1
ATOM 1453 O O . PRO A 1 175 ? 13.368 -7.032 -13.099 1.00 93.25 175 PRO A O 1
ATOM 1456 N N . GLU A 1 176 ? 12.455 -5.988 -14.869 1.00 91.56 176 GLU A N 1
ATOM 1457 C CA . GLU A 1 176 ? 11.178 -5.629 -14.220 1.00 91.56 176 GLU A CA 1
ATOM 1458 C C . GLU A 1 176 ? 10.523 -6.788 -13.456 1.00 91.56 176 GLU A C 1
ATOM 1460 O O . GLU A 1 176 ? 10.074 -6.609 -12.323 1.00 91.56 176 GLU A O 1
ATOM 1465 N N . ILE A 1 177 ? 10.536 -7.995 -14.031 1.00 92.88 177 ILE A N 1
ATOM 1466 C CA . ILE A 1 177 ? 9.953 -9.197 -13.420 1.00 92.88 177 ILE A CA 1
ATOM 1467 C C . ILE A 1 177 ? 10.520 -9.498 -12.025 1.00 92.88 177 ILE A C 1
ATOM 1469 O O . ILE A 1 177 ? 9.792 -9.976 -11.157 1.00 92.88 177 ILE A O 1
ATOM 1473 N N . VAL A 1 178 ? 11.798 -9.193 -11.776 1.00 94.38 178 VAL A N 1
ATOM 1474 C CA . VAL A 1 178 ? 12.432 -9.429 -10.470 1.00 94.38 178 VAL A CA 1
ATOM 1475 C C . VAL A 1 178 ? 11.798 -8.536 -9.408 1.00 94.38 178 VAL A C 1
ATOM 1477 O O . VAL A 1 178 ? 11.499 -9.005 -8.310 1.00 94.38 178 VAL A O 1
ATOM 1480 N N . TYR A 1 179 ? 11.522 -7.274 -9.744 1.00 94.12 179 TYR A N 1
ATOM 1481 C CA . TYR A 1 179 ? 10.832 -6.353 -8.846 1.00 94.12 179 TYR A CA 1
ATOM 1482 C C . TYR A 1 179 ? 9.378 -6.771 -8.625 1.00 94.12 179 TYR A C 1
ATOM 1484 O O . TYR A 1 179 ? 8.925 -6.783 -7.483 1.00 94.12 179 TYR A O 1
ATOM 1492 N N . VAL A 1 180 ? 8.664 -7.183 -9.679 1.00 93.25 180 VAL A N 1
ATOM 1493 C CA . VAL A 1 180 ? 7.273 -7.658 -9.571 1.00 93.25 180 VAL A CA 1
ATOM 1494 C C . VAL A 1 180 ? 7.177 -8.861 -8.633 1.00 93.25 180 VAL A C 1
ATOM 1496 O O . VAL A 1 180 ? 6.412 -8.836 -7.669 1.00 93.25 180 VAL A O 1
ATOM 1499 N N . LEU A 1 181 ? 7.996 -9.892 -8.862 1.00 93.94 181 LEU A N 1
ATOM 1500 C CA . LEU A 1 181 ? 8.039 -11.071 -7.997 1.00 93.94 181 LEU A CA 1
ATOM 1501 C C . LEU A 1 181 ? 8.475 -10.707 -6.576 1.00 93.94 181 LEU A C 1
ATOM 1503 O O . LEU A 1 181 ? 7.895 -11.213 -5.619 1.00 93.94 181 LEU A O 1
ATOM 1507 N N . GLY A 1 182 ? 9.447 -9.805 -6.429 1.00 93.75 182 GLY A N 1
ATOM 1508 C CA . GLY A 1 182 ? 9.894 -9.302 -5.132 1.00 93.75 182 GLY A CA 1
ATOM 1509 C C . GLY A 1 182 ? 8.763 -8.650 -4.335 1.00 93.75 182 GLY A C 1
ATOM 1510 O O . GLY A 1 182 ? 8.576 -8.982 -3.166 1.00 93.75 182 GLY A O 1
ATOM 1511 N N . ILE A 1 183 ? 7.965 -7.783 -4.967 1.00 92.62 183 ILE A N 1
ATOM 1512 C CA . ILE A 1 183 ? 6.815 -7.122 -4.334 1.00 92.62 183 ILE A CA 1
ATOM 1513 C C . ILE A 1 183 ? 5.739 -8.149 -3.960 1.00 92.62 183 ILE A C 1
ATOM 1515 O O . ILE A 1 183 ? 5.254 -8.144 -2.826 1.00 92.62 183 ILE A O 1
ATOM 1519 N N . VAL A 1 184 ? 5.380 -9.054 -4.876 1.00 92.00 184 VAL A N 1
ATOM 1520 C CA . VAL A 1 184 ? 4.352 -10.083 -4.635 1.00 92.00 184 VAL A CA 1
ATOM 1521 C C . VAL A 1 184 ? 4.770 -11.024 -3.502 1.00 92.00 184 VAL A C 1
ATOM 1523 O O . VAL A 1 184 ? 3.984 -11.294 -2.594 1.00 92.00 184 VAL A O 1
ATOM 1526 N N . LEU A 1 185 ? 6.024 -11.482 -3.499 1.00 92.00 185 LEU A N 1
ATOM 1527 C CA . LEU A 1 185 ? 6.561 -12.328 -2.434 1.00 92.00 185 LEU A CA 1
ATOM 1528 C C . LEU A 1 185 ? 6.610 -11.584 -1.102 1.00 92.00 185 LEU A C 1
ATOM 1530 O O . LEU A 1 185 ? 6.168 -12.122 -0.090 1.00 92.00 185 LEU A O 1
ATOM 1534 N N . PHE A 1 186 ? 7.114 -10.351 -1.086 1.00 92.25 186 PHE A N 1
ATOM 1535 C CA . PHE A 1 186 ? 7.214 -9.560 0.135 1.00 92.25 186 PHE A CA 1
ATOM 1536 C C . PHE A 1 186 ? 5.839 -9.292 0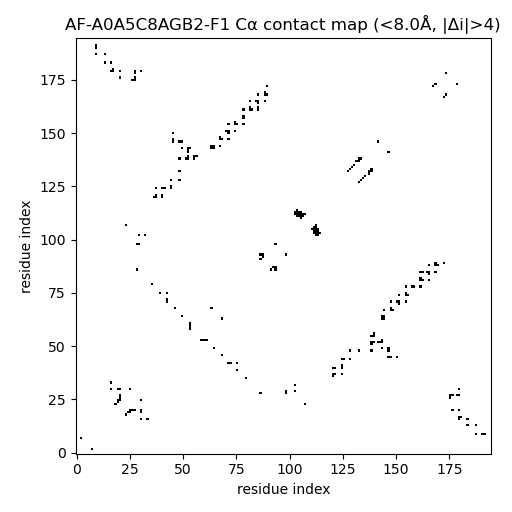.755 1.00 92.25 186 PHE A C 1
ATOM 1538 O O . PHE A 1 186 ? 5.635 -9.536 1.946 1.00 92.25 186 PHE A O 1
ATOM 1545 N N . THR A 1 187 ? 4.875 -8.847 -0.053 1.00 87.31 187 THR A N 1
ATOM 1546 C CA . THR A 1 187 ? 3.504 -8.578 0.403 1.00 87.31 187 THR A CA 1
ATOM 1547 C C . THR A 1 187 ? 2.799 -9.857 0.852 1.00 87.31 187 THR A C 1
ATOM 1549 O O . THR A 1 187 ? 2.205 -9.871 1.933 1.00 87.31 187 THR A O 1
ATOM 1552 N N . GLY A 1 188 ? 2.935 -10.955 0.103 1.00 86.31 188 GLY A N 1
ATOM 1553 C CA . GLY A 1 188 ? 2.389 -12.262 0.470 1.00 86.31 188 GLY A CA 1
ATOM 1554 C C . GLY A 1 188 ? 2.974 -12.803 1.778 1.00 86.31 188 GLY A C 1
ATOM 1555 O O . GLY A 1 188 ? 2.227 -13.188 2.679 1.00 86.31 188 GLY A O 1
ATOM 1556 N N . LEU A 1 189 ? 4.300 -12.775 1.940 1.00 87.62 189 LEU A N 1
ATOM 1557 C CA . LEU A 1 189 ? 4.963 -13.192 3.181 1.00 87.62 189 LEU A CA 1
ATOM 1558 C C . LEU A 1 189 ? 4.533 -12.316 4.359 1.00 87.62 189 LEU A C 1
ATOM 1560 O O . LEU A 1 189 ? 4.195 -12.837 5.424 1.00 87.62 189 LEU A O 1
ATOM 1564 N N . TYR A 1 190 ? 4.481 -10.996 4.167 1.00 86.69 190 TYR A N 1
ATOM 1565 C CA . TYR A 1 190 ? 4.023 -10.074 5.199 1.00 86.69 190 TYR A CA 1
ATOM 1566 C C . TYR A 1 190 ? 2.594 -10.403 5.654 1.00 86.69 190 TYR A C 1
ATOM 1568 O O . TYR A 1 190 ? 2.354 -10.573 6.851 1.00 86.69 190 TYR A O 1
ATOM 1576 N N . GLN A 1 191 ? 1.650 -10.567 4.722 1.00 81.31 191 GLN A N 1
ATOM 1577 C CA . GLN A 1 191 ? 0.266 -10.936 5.041 1.00 81.31 191 GLN A CA 1
ATOM 1578 C C . GLN A 1 191 ? 0.160 -12.316 5.712 1.00 81.31 191 GLN A C 1
ATOM 1580 O O . GLN A 1 191 ? -0.665 -12.520 6.612 1.00 81.31 191 GLN A O 1
ATOM 1585 N N . PHE A 1 192 ? 1.001 -13.271 5.311 1.00 81.25 192 PHE A N 1
ATOM 1586 C CA . PHE A 1 192 ? 1.031 -14.602 5.905 1.00 81.25 192 PHE A CA 1
ATOM 1587 C C . PHE A 1 192 ? 1.427 -14.548 7.388 1.00 81.25 192 PHE A C 1
ATOM 1589 O O . PHE A 1 192 ? 0.697 -15.071 8.238 1.00 81.25 192 PHE A O 1
ATOM 1596 N N . PHE A 1 193 ? 2.528 -13.856 7.707 1.00 79.88 193 PHE A N 1
ATOM 1597 C CA . PHE A 1 193 ? 3.055 -13.740 9.072 1.00 79.88 193 PHE A CA 1
ATOM 1598 C C . PHE A 1 193 ? 2.289 -12.758 9.958 1.00 79.88 193 PHE A C 1
ATOM 1600 O O . PHE A 1 193 ? 2.347 -12.860 11.187 1.00 79.88 193 PHE A O 1
ATOM 1607 N N . ARG A 1 194 ? 1.535 -11.832 9.365 1.00 70.56 194 ARG A N 1
ATOM 1608 C CA . ARG A 1 194 ? 0.667 -10.916 10.099 1.00 70.56 194 ARG A CA 1
ATOM 1609 C C . ARG A 1 194 ? -0.443 -11.697 10.825 1.00 70.56 194 ARG A C 1
ATOM 1611 O O . ARG A 1 194 ? -1.296 -12.331 10.194 1.00 70.56 194 ARG A O 1
ATOM 1618 N N . LYS A 1 195 ? -0.398 -11.656 12.163 1.00 53.78 195 LYS A N 1
ATOM 1619 C CA . LYS A 1 195 ? -1.406 -12.197 13.093 1.00 53.78 195 LYS A CA 1
ATOM 1620 C C . LYS A 1 195 ? -2.326 -11.102 13.647 1.00 53.78 195 LYS A C 1
ATOM 1622 O O . LYS A 1 195 ? -1.849 -10.017 14.078 1.00 53.78 195 LYS A O 1
#

pLDDT: mean 87.69, std 8.98, range [41.72, 97.62]

Secondary structure (DSSP, 8-state):
----HHHHHHHHHHHHHHHHHHTS---HHHHHHHHHHHHHHHHHHHHHHHHHHHHHTT----HHHHHHHHHHHHHHHHHHHHHHHHHHHH-TT--HHHHHHHHHH-EETTEETHHHHHHHHHHHHHHHHIIIIITTTGGGT--HHHHHHHHHHHHHHHHHHHHHHHHHHTT-PPPHHHHHHHHHHHHHHHHHH--

Mean predicted aligned error: 5.39 Å

Sequence (195 aa):
MRVNLKYFQLLTDAIIPLLGYFLWHWNLYFIVLFYLLDYLAYEVFSHIKANKVQTTLKREQSIAWLKLGIVSALLFIVNCVLVQLTMKAIVPTIDFTKELSAFWNYKDMGIEQGYFLLPLIAFAGYQRYKMEFLMTGLVQKISIHQIFTKHIQAQLIAFGFIAFTFGLSFLIVFPEIVYVLGIVLFTGLYQFFRK